Protein AF-F7V155-F1 (afdb_monomer)

pLDDT: mean 75.08, std 19.77, range [28.0, 97.12]

Mean predicted aligned error: 10.72 Å

Structure (mmCIF, N/CA/C/O backbone):
data_AF-F7V155-F1
#
_entry.id   AF-F7V155-F1
#
loop_
_atom_site.group_PDB
_atom_site.id
_atom_site.type_symbol
_atom_site.label_atom_id
_atom_site.label_alt_id
_atom_site.label_comp_id
_atom_site.label_asym_id
_atom_site.label_entity_id
_atom_site.label_seq_id
_atom_site.pdbx_PDB_ins_code
_atom_site.Cartn_x
_atom_site.Cartn_y
_atom_site.Cartn_z
_atom_site.occupancy
_atom_site.B_iso_or_equiv
_atom_site.auth_seq_id
_atom_site.auth_comp_id
_atom_site.auth_asym_id
_atom_site.auth_atom_id
_atom_site.pdbx_PDB_model_num
ATOM 1 N N . MET A 1 1 ? 9.393 -26.195 -0.630 1.00 30.00 1 MET A N 1
ATOM 2 C CA . MET A 1 1 ? 10.084 -24.892 -0.564 1.00 30.00 1 MET A CA 1
ATOM 3 C C . MET A 1 1 ? 9.182 -23.834 -1.202 1.00 30.00 1 MET A C 1
ATOM 5 O O . MET A 1 1 ? 9.439 -23.381 -2.309 1.00 30.00 1 MET A O 1
ATOM 9 N N . ALA A 1 2 ? 8.057 -23.541 -0.550 1.00 34.84 2 ALA A N 1
ATOM 10 C CA . ALA A 1 2 ? 7.132 -22.450 -0.880 1.00 34.84 2 ALA A CA 1
ATOM 11 C C . ALA A 1 2 ? 6.802 -21.717 0.434 1.00 34.84 2 ALA A C 1
ATOM 13 O O . ALA A 1 2 ? 5.645 -21.451 0.736 1.00 34.84 2 ALA A O 1
ATOM 14 N N . GLU A 1 3 ? 7.836 -21.528 1.259 1.00 38.62 3 GLU A N 1
ATOM 15 C CA . GLU A 1 3 ? 7.741 -20.947 2.604 1.00 38.62 3 GLU A CA 1
ATOM 16 C C . GLU A 1 3 ? 8.072 -19.443 2.606 1.00 38.62 3 GLU A C 1
ATOM 18 O O . GLU A 1 3 ? 7.724 -18.756 3.556 1.00 38.62 3 GLU A O 1
ATOM 23 N N . ASP A 1 4 ? 8.617 -18.901 1.509 1.00 51.00 4 ASP A N 1
ATOM 24 C CA . ASP A 1 4 ? 9.164 -17.537 1.458 1.00 51.00 4 ASP A CA 1
ATOM 25 C C . ASP A 1 4 ? 8.343 -16.599 0.558 1.00 51.00 4 ASP A C 1
ATOM 27 O O . ASP A 1 4 ? 8.882 -15.918 -0.314 1.00 51.00 4 ASP A O 1
ATOM 31 N N . ALA A 1 5 ? 7.020 -16.566 0.721 1.00 61.50 5 ALA A N 1
ATOM 32 C CA . ALA A 1 5 ? 6.196 -15.519 0.114 1.00 61.50 5 ALA A CA 1
ATOM 33 C C . ALA A 1 5 ? 5.842 -14.486 1.185 1.00 61.50 5 ALA A C 1
ATOM 35 O O . ALA A 1 5 ? 5.441 -14.869 2.280 1.00 61.50 5 ALA A O 1
ATOM 36 N N . TRP A 1 6 ? 5.999 -13.189 0.889 1.00 71.88 6 TRP A N 1
ATOM 37 C CA . TRP A 1 6 ? 5.753 -12.146 1.888 1.00 71.88 6 TRP A CA 1
ATOM 38 C C . TRP A 1 6 ? 4.321 -12.272 2.414 1.00 71.88 6 TRP A C 1
ATOM 40 O O . TRP A 1 6 ? 3.379 -12.476 1.636 1.00 71.88 6 TRP A O 1
ATOM 50 N N . THR A 1 7 ? 4.163 -12.188 3.732 1.00 77.75 7 THR A N 1
ATOM 51 C CA . THR A 1 7 ? 2.871 -12.249 4.417 1.00 77.75 7 THR A CA 1
ATOM 52 C C . THR A 1 7 ? 2.675 -10.988 5.243 1.00 77.75 7 THR A C 1
ATOM 54 O O . THR A 1 7 ? 3.622 -10.577 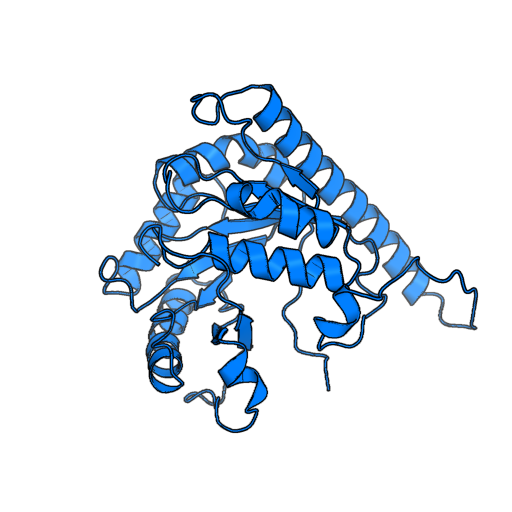5.917 1.00 77.75 7 THR A O 1
ATOM 57 N N . PRO A 1 8 ? 1.460 -10.419 5.263 1.00 82.94 8 PRO A N 1
ATOM 58 C CA . PRO A 1 8 ? 1.172 -9.276 6.112 1.00 82.94 8 PRO A CA 1
ATOM 59 C C . PRO A 1 8 ? 1.362 -9.647 7.586 1.00 82.94 8 PRO A C 1
ATOM 61 O O . PRO A 1 8 ? 0.928 -10.706 8.044 1.00 82.94 8 PRO A O 1
ATOM 64 N N . SER A 1 9 ? 1.998 -8.749 8.330 1.00 84.62 9 SER A N 1
ATOM 65 C CA . SER A 1 9 ? 2.236 -8.882 9.774 1.00 84.62 9 SER A CA 1
ATOM 66 C C . SER A 1 9 ? 1.071 -8.362 10.627 1.00 84.62 9 SER A C 1
ATOM 68 O O . SER A 1 9 ? 1.039 -8.561 11.843 1.00 84.62 9 SER A O 1
ATOM 70 N N . ALA A 1 10 ? 0.100 -7.704 9.990 1.00 90.62 10 ALA A N 1
ATOM 71 C CA . ALA A 1 10 ? -1.023 -7.036 10.625 1.00 90.62 10 ALA A CA 1
ATOM 72 C C . ALA A 1 10 ? -2.299 -7.118 9.761 1.00 90.62 10 ALA A C 1
ATOM 74 O O . ALA A 1 10 ? -2.210 -7.267 8.541 1.00 90.62 10 ALA A O 1
ATOM 75 N N . PRO A 1 11 ? -3.495 -6.958 10.361 1.00 93.94 11 PRO A N 1
ATOM 76 C CA . PRO A 1 11 ? -4.763 -7.019 9.629 1.00 93.94 11 PRO A CA 1
ATOM 77 C C . PRO A 1 11 ? -5.049 -5.797 8.762 1.00 93.94 11 PRO A C 1
ATOM 79 O O . PRO A 1 11 ? -5.931 -5.850 7.908 1.00 93.94 11 PRO A O 1
ATOM 82 N N . VAL A 1 12 ? -4.358 -4.686 9.014 1.00 96.75 12 VAL A N 1
ATOM 83 C CA . VAL A 1 12 ? -4.472 -3.450 8.240 1.00 96.75 12 VAL A CA 1
ATOM 84 C C . VAL A 1 12 ? -3.125 -3.194 7.585 1.00 96.75 12 VAL A C 1
ATOM 86 O O . VAL A 1 12 ? -2.150 -2.907 8.276 1.00 96.75 12 VAL A O 1
ATOM 89 N N . LEU A 1 13 ? -3.089 -3.298 6.262 1.00 96.44 13 LEU A N 1
ATOM 90 C CA . LEU A 1 13 ? -1.933 -3.041 5.421 1.00 96.44 13 LEU A CA 1
ATOM 91 C C . LEU A 1 13 ? -2.141 -1.737 4.659 1.00 96.44 13 LEU A C 1
ATOM 93 O O . LEU A 1 13 ? -3.120 -1.574 3.940 1.00 96.44 13 LEU A O 1
ATOM 97 N N . ILE A 1 14 ? -1.206 -0.810 4.787 1.00 95.44 14 ILE A N 1
ATOM 98 C CA . ILE A 1 14 ? -1.268 0.501 4.151 1.00 95.44 14 ILE A CA 1
ATOM 99 C C . ILE A 1 14 ? -0.135 0.583 3.141 1.00 95.44 14 ILE A C 1
ATOM 101 O O . ILE A 1 14 ? 1.023 0.367 3.493 1.00 95.44 14 ILE A O 1
ATOM 105 N N . VAL A 1 15 ? -0.458 0.919 1.896 1.00 93.56 15 VAL A N 1
ATOM 106 C CA . VAL A 1 15 ? 0.531 1.112 0.834 1.00 93.56 15 VAL A CA 1
ATOM 107 C C . VAL A 1 15 ? 0.646 2.607 0.552 1.00 93.56 15 VAL A C 1
ATOM 109 O O . VAL A 1 15 ? -0.309 3.239 0.107 1.00 93.56 15 VAL A O 1
ATOM 112 N N . VAL A 1 16 ? 1.821 3.178 0.823 1.00 91.75 16 VAL A N 1
ATOM 113 C CA . VAL A 1 16 ? 2.154 4.596 0.593 1.00 91.75 16 VAL A CA 1
ATOM 114 C C . VAL A 1 16 ? 3.474 4.729 -0.159 1.00 91.75 16 VAL A C 1
ATOM 116 O O . VAL A 1 16 ? 4.174 3.753 -0.401 1.00 91.75 16 VAL A O 1
ATOM 119 N N . GLY A 1 17 ? 3.821 5.941 -0.580 1.00 88.88 17 GLY A N 1
ATOM 120 C CA . GLY A 1 17 ? 4.988 6.195 -1.425 1.00 88.88 17 GLY A CA 1
ATOM 121 C C . GLY A 1 17 ? 4.690 7.243 -2.481 1.00 88.88 17 GLY A C 1
ATOM 122 O O . GLY A 1 17 ? 3.528 7.507 -2.787 1.00 88.88 17 GLY A O 1
ATOM 123 N N . HIS A 1 18 ? 5.724 7.834 -3.066 1.00 85.44 18 HIS A N 1
ATOM 124 C CA . HIS A 1 18 ? 5.564 8.992 -3.943 1.00 85.44 18 HIS A CA 1
ATOM 125 C C . HIS A 1 18 ? 4.753 8.711 -5.233 1.00 85.44 18 HIS A C 1
ATOM 127 O O . HIS A 1 18 ? 4.348 7.579 -5.530 1.00 85.44 18 HIS A O 1
ATOM 133 N N . TYR A 1 19 ? 4.455 9.744 -6.025 1.00 79.56 19 TYR A N 1
ATOM 134 C CA . TYR A 1 19 ? 3.615 9.607 -7.213 1.00 79.56 19 TYR A CA 1
ATOM 135 C C . TYR A 1 19 ? 4.183 8.607 -8.238 1.00 79.56 19 TYR A C 1
ATOM 137 O O . TYR A 1 19 ? 5.300 8.713 -8.748 1.00 79.56 19 TYR A O 1
ATOM 145 N N . GLY A 1 20 ? 3.344 7.614 -8.548 1.00 79.88 20 GLY A N 1
ATOM 146 C CA . GLY A 1 20 ? 3.573 6.522 -9.489 1.00 79.88 20 GLY A CA 1
ATOM 147 C C . GLY A 1 20 ? 4.823 5.662 -9.260 1.00 79.88 20 GLY A C 1
ATOM 148 O O . GLY A 1 20 ? 5.242 4.934 -10.152 1.00 79.88 20 GLY A O 1
ATOM 149 N N . VAL A 1 21 ? 5.322 5.586 -8.031 1.00 86.06 21 VAL A N 1
ATOM 150 C CA . VAL A 1 21 ? 6.225 4.493 -7.617 1.00 86.06 21 VAL A CA 1
ATOM 151 C C . VAL A 1 21 ? 5.601 3.093 -7.771 1.00 86.06 21 VAL A C 1
ATOM 153 O O . VAL A 1 21 ? 6.295 2.108 -7.579 1.00 86.06 21 VAL A O 1
ATOM 156 N N . GLY A 1 22 ? 4.315 2.987 -8.144 1.00 87.00 22 GLY A N 1
ATOM 157 C CA . GLY A 1 22 ? 3.621 1.741 -8.497 1.00 87.00 22 GLY A CA 1
ATOM 158 C C . GLY A 1 22 ? 2.720 1.161 -7.404 1.00 87.00 22 GLY A C 1
ATOM 159 O O . GLY A 1 22 ? 2.385 -0.016 -7.477 1.00 87.00 22 GLY A O 1
ATOM 160 N N . LYS A 1 23 ? 2.315 1.986 -6.428 1.00 88.44 23 LYS A N 1
ATOM 161 C CA . LYS A 1 23 ? 1.440 1.617 -5.299 1.00 88.44 23 LYS A CA 1
ATOM 162 C C . LYS A 1 23 ? 0.195 0.846 -5.719 1.00 88.44 23 LYS A C 1
ATOM 164 O O . LYS A 1 23 ? 0.077 -0.307 -5.349 1.00 88.44 23 LYS A O 1
ATOM 169 N N . THR A 1 24 ? -0.646 1.416 -6.582 1.00 87.75 24 THR A N 1
ATOM 170 C CA . THR A 1 24 ? -1.892 0.773 -7.023 1.00 87.75 24 THR A CA 1
ATOM 171 C C . THR A 1 24 ? -1.655 -0.603 -7.632 1.00 87.75 24 THR A C 1
ATOM 173 O O . THR A 1 24 ? -2.327 -1.559 -7.267 1.00 87.75 24 THR A O 1
ATOM 176 N N . ASN A 1 25 ? -0.645 -0.758 -8.497 1.00 89.88 25 ASN A N 1
ATOM 177 C CA . ASN A 1 25 ? -0.326 -2.072 -9.055 1.00 89.88 25 ASN A CA 1
ATOM 178 C C . ASN A 1 25 ? 0.119 -3.062 -7.969 1.00 89.88 25 ASN A C 1
ATOM 180 O O . ASN A 1 25 ? -0.274 -4.225 -8.006 1.00 89.88 25 ASN A O 1
ATOM 184 N N . LEU A 1 26 ? 0.921 -2.612 -7.002 1.00 90.69 26 LEU A N 1
ATOM 185 C CA . LEU A 1 26 ? 1.322 -3.437 -5.866 1.00 90.69 26 LEU A CA 1
ATOM 186 C C . LEU A 1 26 ? 0.110 -3.822 -4.999 1.00 90.69 26 LEU A C 1
ATOM 188 O O . LEU A 1 26 ? -0.055 -5.001 -4.705 1.00 90.69 26 LEU A O 1
ATOM 192 N N . SER A 1 27 ? -0.771 -2.875 -4.673 1.00 92.81 27 SER A N 1
ATOM 193 C CA . SER A 1 27 ? -2.008 -3.096 -3.912 1.00 92.81 27 SER A CA 1
ATOM 194 C C . SER A 1 27 ? -2.919 -4.134 -4.579 1.00 92.81 27 SER A C 1
ATOM 196 O O . SER A 1 27 ? -3.444 -5.009 -3.894 1.00 92.81 27 SER A O 1
ATOM 198 N N . LEU A 1 28 ? -3.045 -4.106 -5.914 1.00 91.12 28 LEU A N 1
ATOM 199 C CA . LEU A 1 28 ? -3.784 -5.122 -6.677 1.00 91.12 28 LEU A CA 1
ATOM 200 C C . LEU A 1 28 ? -3.150 -6.515 -6.553 1.00 91.12 28 LEU A C 1
ATOM 202 O O . LEU A 1 28 ? -3.862 -7.484 -6.302 1.00 91.12 28 LEU A O 1
ATOM 206 N N . ASN A 1 29 ? -1.823 -6.626 -6.695 1.00 92.44 29 ASN A N 1
ATOM 207 C CA . ASN A 1 29 ? -1.129 -7.913 -6.556 1.00 92.44 29 ASN A CA 1
ATOM 208 C C . ASN A 1 29 ? -1.285 -8.481 -5.139 1.00 92.44 29 ASN A C 1
ATOM 210 O O . ASN A 1 29 ? -1.659 -9.640 -4.990 1.00 92.44 29 ASN A O 1
ATOM 214 N N . LEU A 1 30 ? -1.089 -7.649 -4.113 1.00 92.75 30 LEU A N 1
ATOM 215 C CA . LEU A 1 30 ? -1.251 -8.042 -2.712 1.00 92.75 30 LEU A CA 1
ATOM 216 C C . LEU A 1 30 ? -2.681 -8.512 -2.412 1.00 92.75 30 LEU A C 1
ATOM 218 O O . LEU A 1 30 ? -2.869 -9.501 -1.702 1.00 92.75 30 LEU A O 1
ATOM 222 N N . ALA A 1 31 ? -3.690 -7.833 -2.968 1.00 92.75 31 ALA A N 1
ATOM 223 C CA . ALA A 1 31 ? -5.089 -8.196 -2.776 1.00 92.75 31 ALA A CA 1
ATOM 224 C C . ALA A 1 31 ? -5.433 -9.545 -3.426 1.00 92.75 31 ALA A C 1
ATOM 226 O O . ALA A 1 31 ? -6.035 -10.406 -2.781 1.00 92.75 31 ALA A O 1
ATOM 227 N N . LEU A 1 32 ? -5.020 -9.739 -4.682 1.00 90.56 32 LEU A N 1
ATOM 228 C CA . LEU A 1 32 ? -5.254 -10.974 -5.431 1.00 90.56 32 LEU A CA 1
ATOM 229 C C . LEU A 1 32 ? -4.523 -12.163 -4.798 1.00 90.56 32 LEU A C 1
ATOM 231 O O . LEU A 1 32 ? -5.118 -13.227 -4.622 1.00 90.56 32 LEU A O 1
ATOM 235 N N . ASP A 1 33 ? -3.268 -11.973 -4.386 1.00 89.31 33 ASP A N 1
ATOM 236 C CA . ASP A 1 33 ? -2.497 -13.013 -3.706 1.00 89.31 33 ASP A CA 1
ATOM 237 C C . ASP A 1 33 ? -3.103 -13.370 -2.345 1.00 89.31 33 ASP A C 1
ATOM 239 O O . ASP A 1 33 ? -3.211 -14.549 -2.006 1.00 89.31 33 ASP A O 1
ATOM 243 N N . GLY A 1 34 ? -3.544 -12.375 -1.568 1.00 89.62 34 GLY A N 1
ATOM 244 C CA . GLY A 1 34 ? -4.241 -12.602 -0.302 1.00 89.62 34 GLY A CA 1
ATOM 245 C C . GLY A 1 34 ? -5.530 -13.409 -0.486 1.00 89.62 34 GLY A C 1
ATOM 246 O O . GLY A 1 34 ? -5.754 -14.393 0.224 1.00 89.62 34 GLY A O 1
ATOM 247 N N . ALA A 1 35 ? -6.350 -13.052 -1.477 1.00 90.19 35 ALA A N 1
ATOM 248 C CA . ALA A 1 35 ? -7.605 -13.745 -1.759 1.00 90.19 35 ALA A CA 1
ATOM 249 C C . ALA A 1 35 ? -7.365 -15.188 -2.220 1.00 90.19 35 ALA A C 1
ATOM 251 O O . ALA A 1 35 ? -7.998 -16.122 -1.726 1.00 90.19 35 ALA A O 1
ATOM 252 N N . ALA A 1 36 ? -6.382 -15.406 -3.092 1.00 86.00 36 ALA A N 1
ATOM 253 C CA . ALA A 1 36 ? -6.005 -16.744 -3.523 1.00 86.00 36 ALA A CA 1
ATOM 254 C C . ALA A 1 36 ? -5.411 -17.592 -2.371 1.00 86.00 36 ALA A C 1
ATOM 256 O O . ALA A 1 36 ? -5.461 -18.822 -2.425 1.00 86.00 36 ALA A O 1
ATOM 257 N N . ARG A 1 37 ? -4.855 -16.969 -1.316 1.00 84.50 37 ARG A N 1
ATOM 258 C CA . ARG A 1 37 ? -4.440 -17.644 -0.063 1.00 84.50 37 ARG A CA 1
ATOM 259 C C . ARG A 1 37 ? -5.621 -17.972 0.857 1.00 84.50 37 ARG A C 1
ATOM 261 O O . ARG A 1 37 ? -5.416 -18.582 1.902 1.00 84.50 37 ARG A O 1
ATOM 268 N N . GLY A 1 38 ? -6.840 -17.592 0.481 1.00 87.06 38 GLY A N 1
ATOM 269 C CA . GLY A 1 38 ? -8.053 -17.803 1.265 1.00 87.06 38 GLY A CA 1
ATOM 270 C C . GLY A 1 38 ? -8.276 -16.761 2.363 1.00 87.06 38 GLY A C 1
ATOM 271 O O . GLY A 1 38 ? -9.112 -16.994 3.238 1.00 87.06 38 GLY A O 1
ATOM 272 N N . MET A 1 39 ? -7.548 -15.638 2.353 1.00 90.06 39 MET A N 1
ATOM 273 C CA . MET A 1 39 ? -7.794 -14.523 3.273 1.00 90.06 39 MET A CA 1
ATOM 274 C C . MET A 1 39 ? -9.106 -13.810 2.911 1.00 90.06 39 MET A C 1
ATOM 276 O O . MET A 1 39 ? -9.513 -13.772 1.751 1.00 90.06 39 MET A O 1
ATOM 280 N N . ASP A 1 40 ? -9.764 -13.205 3.898 1.00 93.31 40 ASP A N 1
ATOM 281 C CA . ASP A 1 40 ? -10.903 -12.309 3.670 1.00 93.31 40 ASP A CA 1
ATOM 282 C C . ASP A 1 40 ? -10.372 -10.902 3.391 1.00 93.31 40 ASP A C 1
ATOM 284 O O . ASP A 1 40 ? -10.126 -10.114 4.312 1.00 93.31 40 ASP A O 1
ATOM 288 N N . VAL A 1 41 ? -10.126 -10.632 2.109 1.00 95.44 41 VAL A N 1
ATOM 289 C CA . VAL A 1 41 ? -9.477 -9.404 1.654 1.00 95.44 41 VAL A CA 1
ATOM 290 C C . VAL A 1 41 ? -10.504 -8.316 1.367 1.00 95.44 41 VAL A C 1
ATOM 292 O O . VAL A 1 41 ? -11.490 -8.518 0.658 1.00 95.44 41 VAL A O 1
ATOM 295 N N . THR A 1 42 ? -10.237 -7.124 1.889 1.00 96.06 42 THR A N 1
ATOM 296 C CA . THR A 1 42 ? -10.899 -5.879 1.498 1.00 96.06 42 THR A CA 1
ATOM 297 C C . THR A 1 42 ? -9.845 -4.897 1.000 1.00 96.06 42 THR A C 1
ATOM 299 O O . THR A 1 42 ? -8.862 -4.668 1.698 1.00 96.06 42 THR A O 1
ATOM 302 N N . LEU A 1 43 ? -10.037 -4.303 -0.177 1.00 94.12 43 LEU A N 1
ATOM 303 C CA . LEU A 1 43 ? -9.189 -3.235 -0.704 1.00 94.12 43 LEU A CA 1
ATOM 304 C C . LEU A 1 43 ? -9.956 -1.907 -0.669 1.00 94.12 43 LEU A C 1
ATOM 306 O O . LEU A 1 43 ? -11.046 -1.786 -1.230 1.00 94.12 43 LEU A O 1
ATOM 310 N N . ALA A 1 44 ? -9.384 -0.919 0.014 1.00 91.75 44 ALA A N 1
ATOM 311 C CA . ALA A 1 44 ? -9.898 0.437 0.105 1.00 91.75 44 ALA A CA 1
ATOM 312 C C . ALA A 1 44 ? -9.069 1.382 -0.772 1.00 91.75 44 ALA A C 1
ATOM 314 O O . ALA A 1 44 ? -7.871 1.557 -0.541 1.00 91.75 44 ALA A O 1
ATOM 315 N N . ASP A 1 45 ? -9.726 2.010 -1.746 1.00 86.12 45 ASP A N 1
ATOM 316 C CA . ASP A 1 45 ? -9.128 3.022 -2.615 1.00 86.12 45 ASP A CA 1
ATOM 317 C C . ASP A 1 45 ? -9.306 4.413 -1.999 1.00 86.12 45 ASP A C 1
ATOM 319 O O . ASP A 1 45 ? -10.425 4.936 -1.927 1.00 86.12 45 ASP A O 1
ATOM 323 N N . LEU A 1 46 ? -8.206 5.007 -1.531 1.00 78.56 46 LEU A N 1
ATOM 324 C CA . LEU A 1 46 ? -8.185 6.379 -1.026 1.00 78.56 46 LEU A CA 1
ATOM 325 C C . LEU A 1 46 ? -7.478 7.345 -1.990 1.00 78.56 46 LEU A C 1
ATOM 327 O O . LEU A 1 46 ? -7.300 8.512 -1.633 1.00 78.56 46 LEU A O 1
ATOM 331 N N . ASP A 1 47 ? -7.061 6.921 -3.188 1.00 68.12 47 ASP A N 1
ATOM 332 C CA . ASP A 1 47 ? -6.390 7.820 -4.130 1.00 68.12 47 ASP A CA 1
ATOM 333 C C . ASP A 1 47 ? -7.415 8.664 -4.903 1.00 68.12 47 ASP A C 1
ATOM 335 O O . ASP A 1 47 ? -8.062 8.244 -5.864 1.00 68.12 47 ASP A O 1
ATOM 339 N N . VAL A 1 48 ? -7.583 9.908 -4.457 1.00 55.44 48 VAL A N 1
ATOM 340 C CA . VAL A 1 48 ? -8.517 10.863 -5.065 1.00 55.44 48 VAL A CA 1
ATOM 341 C C . VAL A 1 48 ? -7.850 11.825 -6.037 1.00 55.44 48 VAL A C 1
ATOM 343 O O . VAL A 1 48 ? -8.558 12.476 -6.810 1.00 55.44 48 VAL A O 1
ATOM 346 N N . VAL A 1 49 ? -6.516 11.873 -6.086 1.00 52.19 49 VAL A N 1
ATOM 347 C CA . VAL A 1 49 ? -5.805 12.849 -6.922 1.00 52.19 49 VAL A CA 1
ATOM 348 C C . VAL A 1 49 ? -5.553 12.333 -8.331 1.00 52.19 49 VAL A C 1
ATOM 350 O O . VAL A 1 49 ? -5.614 13.122 -9.272 1.00 52.19 49 VAL A O 1
ATOM 353 N N . ASN A 1 50 ? -5.336 11.031 -8.530 1.00 50.66 50 ASN A N 1
ATOM 354 C CA . ASN A 1 50 ? -5.036 10.511 -9.862 1.00 50.66 50 ASN A CA 1
ATOM 355 C C . ASN A 1 50 ? -6.302 10.034 -10.601 1.00 50.66 50 ASN A C 1
ATOM 357 O O . ASN A 1 50 ? -6.891 9.033 -10.196 1.00 50.66 50 ASN A O 1
ATOM 361 N N . PRO A 1 51 ? -6.763 10.699 -11.677 1.00 48.47 51 PRO A N 1
ATOM 362 C CA . PRO A 1 51 ? -7.925 10.244 -12.443 1.00 48.47 51 PRO A CA 1
ATOM 363 C C . PRO A 1 51 ? -7.606 9.095 -13.414 1.00 48.47 51 PRO A C 1
ATOM 365 O O . PRO A 1 51 ? -8.527 8.580 -14.034 1.00 48.47 51 PRO A O 1
ATOM 368 N N . TYR A 1 52 ? -6.331 8.720 -13.586 1.00 48.31 52 TYR A N 1
ATOM 369 C CA . TYR A 1 52 ? -5.904 7.796 -14.646 1.00 48.31 52 TYR A CA 1
ATOM 370 C C . TYR A 1 52 ? -5.567 6.379 -14.174 1.00 48.31 52 TYR A C 1
ATOM 372 O O . TYR A 1 52 ? -5.473 5.481 -15.003 1.00 48.31 52 TYR A O 1
ATOM 380 N N . PHE A 1 53 ? -5.322 6.182 -12.877 1.00 57.56 53 PHE A N 1
ATOM 381 C CA . PHE A 1 53 ? -4.859 4.904 -12.337 1.00 57.56 53 PHE A CA 1
ATOM 382 C C . PHE A 1 53 ? -5.484 4.672 -10.965 1.00 57.56 53 PHE A C 1
ATOM 384 O O . PHE A 1 53 ? -4.880 5.029 -9.955 1.00 57.56 53 PHE A O 1
ATOM 391 N N . ARG A 1 54 ? -6.697 4.115 -10.929 1.00 62.38 54 ARG A N 1
ATOM 392 C CA . ARG A 1 54 ? -7.397 3.822 -9.674 1.00 62.38 54 ARG A CA 1
ATOM 393 C C . ARG A 1 54 ? -7.620 2.333 -9.528 1.00 62.38 54 ARG A C 1
ATOM 395 O O . ARG A 1 54 ? -7.947 1.649 -10.495 1.00 62.38 54 ARG A O 1
ATOM 402 N N . SER A 1 55 ? -7.483 1.822 -8.310 1.00 64.56 55 SER A N 1
ATOM 403 C CA . SER A 1 55 ? -7.843 0.428 -8.036 1.00 64.56 55 SER A CA 1
ATOM 404 C C . SER A 1 55 ? -9.338 0.182 -8.286 1.00 64.56 55 SER A C 1
ATOM 406 O O . SER A 1 55 ? -9.718 -0.919 -8.681 1.00 64.56 55 SER A O 1
ATOM 408 N N . SER A 1 56 ? -10.169 1.230 -8.180 1.00 68.31 56 SER A N 1
ATOM 409 C CA . SER A 1 56 ? -11.589 1.204 -8.554 1.00 68.31 56 SER A CA 1
ATOM 410 C C . SER A 1 56 ? -11.861 0.837 -10.017 1.00 68.31 56 SER A C 1
ATOM 412 O O . SER A 1 56 ? -12.935 0.327 -10.322 1.00 68.31 56 SER A O 1
ATOM 414 N N . ASP A 1 57 ? -10.911 1.053 -10.932 1.00 72.88 57 ASP A N 1
ATOM 415 C CA . ASP A 1 57 ? -11.076 0.659 -12.340 1.00 72.88 57 ASP A CA 1
ATOM 416 C C . ASP A 1 57 ? -11.019 -0.872 -12.518 1.00 72.88 57 ASP A C 1
ATOM 418 O O . ASP A 1 57 ? -11.409 -1.406 -13.555 1.00 72.88 57 ASP A O 1
ATOM 422 N N . TYR A 1 58 ? -10.566 -1.589 -11.483 1.00 80.38 58 TYR A N 1
ATOM 423 C CA . TYR A 1 58 ? -10.378 -3.039 -11.465 1.00 80.38 58 TYR A CA 1
ATOM 424 C C . TYR A 1 58 ? -11.378 -3.751 -10.542 1.00 80.38 58 TYR A C 1
ATOM 426 O O . TYR A 1 58 ? -11.192 -4.930 -10.244 1.00 80.38 58 TYR A O 1
ATOM 434 N N . THR A 1 59 ? -12.455 -3.080 -10.109 1.00 82.44 59 THR A N 1
ATOM 435 C CA . THR A 1 59 ? -13.445 -3.647 -9.176 1.00 82.44 59 THR A CA 1
ATOM 436 C C . THR A 1 59 ? -14.000 -4.991 -9.642 1.00 82.44 59 THR A C 1
ATOM 438 O O . THR A 1 59 ? -14.008 -5.924 -8.852 1.00 82.44 59 THR A O 1
ATOM 441 N N . THR A 1 60 ? -14.388 -5.142 -10.914 1.00 83.00 60 THR A N 1
ATOM 442 C CA . THR A 1 60 ? -14.922 -6.421 -11.421 1.00 83.00 60 THR A CA 1
ATOM 443 C C . THR A 1 60 ? -13.908 -7.559 -11.300 1.00 83.00 60 THR A C 1
ATOM 445 O O . THR A 1 60 ? -14.244 -8.612 -10.775 1.00 83.00 60 THR A O 1
ATOM 448 N N . MET A 1 61 ? -12.654 -7.331 -11.712 1.00 87.12 61 MET A N 1
ATOM 449 C CA . MET A 1 61 ? -11.575 -8.322 -11.589 1.00 87.12 61 MET A CA 1
ATOM 450 C C . MET A 1 61 ? -11.349 -8.723 -10.125 1.00 87.12 61 MET A C 1
ATOM 452 O O . MET A 1 61 ? -11.165 -9.898 -9.816 1.00 87.12 61 MET A O 1
ATOM 456 N N . LEU A 1 62 ? -11.347 -7.741 -9.224 1.00 88.19 62 LEU A N 1
ATOM 457 C CA . LEU A 1 62 ? -11.113 -7.950 -7.798 1.00 88.19 62 LEU A CA 1
ATOM 458 C C . LEU A 1 62 ? -12.269 -8.718 -7.148 1.00 88.19 62 LEU A C 1
ATOM 460 O O . LEU A 1 62 ? -12.030 -9.692 -6.437 1.00 88.19 62 LEU A O 1
ATOM 464 N N . GLU A 1 63 ? -13.513 -8.341 -7.437 1.00 89.12 63 GLU A N 1
ATOM 465 C CA . GLU A 1 63 ? -14.706 -9.008 -6.911 1.00 89.12 63 GLU A CA 1
ATOM 466 C C . GLU A 1 63 ? -14.841 -10.446 -7.430 1.00 89.12 63 GLU A C 1
ATOM 468 O O . GLU A 1 63 ? -15.158 -11.345 -6.650 1.00 89.12 63 GLU A O 1
ATOM 473 N N . GLU A 1 64 ? -14.531 -10.696 -8.709 1.00 89.50 64 GLU A N 1
ATOM 474 C CA . GLU A 1 64 ? -14.481 -12.049 -9.285 1.00 89.50 64 GLU A CA 1
ATOM 475 C C . GLU A 1 64 ? -13.422 -12.932 -8.607 1.00 89.50 64 GLU A C 1
ATOM 477 O O . GLU A 1 64 ? -13.629 -14.136 -8.448 1.00 89.50 64 GLU A O 1
ATOM 482 N N . ALA A 1 65 ? -12.317 -12.336 -8.149 1.00 87.81 65 ALA A N 1
ATOM 483 C CA . ALA A 1 65 ? -11.285 -13.011 -7.364 1.00 87.81 65 ALA A CA 1
ATOM 484 C C . ALA A 1 65 ? -11.629 -13.141 -5.864 1.00 87.81 65 ALA A C 1
ATOM 486 O O . ALA A 1 65 ? -10.857 -13.734 -5.110 1.00 87.81 65 ALA A O 1
ATOM 487 N N . GLY A 1 66 ? -12.774 -12.612 -5.414 1.00 91.06 66 GLY A N 1
ATOM 488 C CA . GLY A 1 66 ? -13.224 -12.665 -4.020 1.00 91.06 66 GLY A CA 1
ATOM 489 C C . GLY A 1 66 ? -12.722 -11.525 -3.126 1.00 91.06 66 GLY A C 1
ATOM 490 O O . GLY A 1 66 ? -12.872 -11.604 -1.906 1.00 91.06 66 GLY A O 1
ATOM 491 N N . VAL A 1 67 ? -12.148 -10.464 -3.698 1.00 93.06 67 VAL A N 1
ATOM 492 C CA . VAL A 1 67 ? -11.732 -9.253 -2.973 1.00 93.06 67 VAL A CA 1
ATOM 493 C C . VAL A 1 67 ? -12.915 -8.293 -2.853 1.00 93.06 67 VAL A C 1
ATOM 495 O O . VAL A 1 67 ? -13.539 -7.924 -3.846 1.00 93.06 67 VAL A O 1
ATOM 498 N N . ARG A 1 68 ? -13.211 -7.832 -1.634 1.00 94.00 68 ARG A N 1
ATOM 499 C CA . ARG A 1 68 ? -14.222 -6.785 -1.410 1.00 94.00 68 ARG A CA 1
ATOM 500 C C . ARG A 1 68 ? -13.635 -5.401 -1.669 1.00 94.00 68 ARG A C 1
ATOM 502 O O . ARG A 1 68 ? -12.550 -5.098 -1.182 1.00 94.00 68 ARG A O 1
ATOM 509 N N . MET A 1 69 ? -14.374 -4.539 -2.362 1.00 90.06 69 MET A N 1
ATOM 510 C CA . MET A 1 69 ? -13.933 -3.177 -2.673 1.00 90.06 69 MET A CA 1
ATOM 511 C C . MET A 1 69 ? -14.630 -2.124 -1.813 1.00 90.06 69 MET A C 1
ATOM 513 O O . MET A 1 69 ? -15.845 -2.158 -1.628 1.00 90.06 69 MET A O 1
ATOM 517 N N . ILE A 1 70 ? -13.858 -1.146 -1.338 1.00 89.00 70 ILE A N 1
ATOM 518 C CA . ILE A 1 70 ? -14.353 0.117 -0.783 1.00 89.00 70 ILE A CA 1
ATOM 519 C C . ILE A 1 70 ? -13.765 1.238 -1.638 1.00 89.00 70 ILE A C 1
ATOM 521 O O . ILE A 1 70 ? -12.591 1.571 -1.515 1.00 89.00 70 ILE A O 1
ATOM 525 N N . ALA A 1 71 ? -14.575 1.813 -2.522 1.00 81.44 71 ALA A N 1
ATOM 526 C CA . ALA A 1 71 ? -14.141 2.855 -3.449 1.00 81.44 71 ALA A CA 1
ATOM 527 C C . ALA A 1 71 ? -15.174 3.995 -3.527 1.00 81.44 71 ALA A C 1
ATOM 529 O O . ALA A 1 71 ? -16.359 3.778 -3.249 1.00 81.44 71 ALA A O 1
ATOM 530 N N . PRO A 1 72 ? -14.765 5.221 -3.905 1.00 70.31 72 PRO A N 1
ATOM 531 C CA . PRO A 1 72 ? -15.702 6.312 -4.151 1.00 70.31 72 PRO A CA 1
ATOM 532 C C . PRO A 1 72 ? -16.692 5.949 -5.269 1.00 70.31 72 PRO A C 1
ATOM 534 O O . PRO A 1 72 ? -16.290 5.530 -6.352 1.00 70.31 72 PRO A O 1
ATOM 537 N N . VAL A 1 73 ? -17.992 6.161 -5.048 1.00 61.69 73 VAL A N 1
ATOM 538 C CA . VAL A 1 73 ? -19.004 6.006 -6.107 1.00 61.69 73 VAL A CA 1
ATOM 539 C C . VAL A 1 73 ? -18.813 7.139 -7.121 1.00 61.69 73 VAL A C 1
ATOM 541 O O . VAL A 1 73 ? -18.836 8.311 -6.741 1.00 61.69 73 VAL A O 1
ATOM 544 N N . MET A 1 74 ? -18.600 6.810 -8.401 1.00 49.12 74 MET A N 1
ATOM 545 C CA . MET A 1 74 ? -18.391 7.789 -9.477 1.00 49.12 74 MET A CA 1
ATOM 546 C C . MET A 1 74 ? -19.551 8.800 -9.565 1.00 49.12 74 MET A C 1
ATOM 548 O O . MET A 1 74 ? -20.593 8.521 -10.150 1.00 49.12 74 MET A O 1
ATOM 552 N N . ALA A 1 75 ? -19.344 9.992 -8.997 1.00 39.62 75 ALA A N 1
ATOM 553 C CA . ALA A 1 75 ? -20.149 11.200 -9.210 1.00 39.62 75 ALA A CA 1
ATOM 554 C C . ALA A 1 75 ? -19.380 12.481 -8.810 1.00 39.62 75 ALA A C 1
ATOM 556 O O . ALA A 1 75 ? -19.931 13.378 -8.178 1.00 39.62 75 ALA A O 1
ATOM 557 N N . GLY A 1 76 ? -18.086 12.569 -9.146 1.00 46.94 76 GLY A N 1
ATOM 558 C CA . GLY A 1 76 ? -17.334 13.832 -9.080 1.00 46.94 76 GLY A CA 1
ATOM 559 C C . GLY A 1 76 ? -17.092 14.426 -7.685 1.00 46.94 76 GLY A C 1
ATOM 560 O O . GLY A 1 76 ? -16.773 15.608 -7.598 1.00 46.94 76 GLY A O 1
ATOM 561 N N . THR A 1 77 ? -17.222 13.652 -6.601 1.00 41.81 77 THR A N 1
ATOM 562 C CA . THR A 1 77 ? -16.936 14.130 -5.240 1.00 41.81 77 THR A CA 1
ATOM 563 C C . THR A 1 77 ? -15.637 13.531 -4.694 1.00 41.81 77 THR A C 1
ATOM 565 O O . THR A 1 77 ? -15.491 12.328 -4.487 1.00 41.81 77 THR A O 1
ATOM 568 N N . THR A 1 78 ? -14.663 14.415 -4.497 1.00 46.69 78 THR A N 1
ATOM 569 C CA . THR A 1 78 ? -13.372 14.237 -3.819 1.00 46.69 78 THR A CA 1
ATOM 570 C C . THR A 1 78 ? -13.603 13.631 -2.431 1.00 46.69 78 THR A C 1
ATOM 572 O O . THR A 1 78 ? -14.247 14.321 -1.662 1.00 46.69 78 THR A O 1
ATOM 575 N N . LEU A 1 79 ? -13.157 12.391 -2.141 1.00 50.69 79 LEU A N 1
ATOM 576 C CA . LEU A 1 79 ? -12.941 11.672 -0.840 1.00 50.69 79 LEU A CA 1
ATOM 577 C C . LEU A 1 79 ? -13.889 11.902 0.375 1.00 50.69 79 LEU A C 1
ATOM 579 O O . LEU A 1 79 ? -13.733 11.274 1.418 1.00 50.69 79 LEU A O 1
ATOM 583 N N . ASP A 1 80 ? -14.899 12.750 0.279 1.00 52.88 80 ASP A N 1
ATOM 584 C CA . ASP A 1 80 ? -15.551 13.417 1.407 1.00 52.88 80 ASP A CA 1
ATOM 585 C C . ASP A 1 80 ? -17.023 13.035 1.514 1.00 52.88 80 ASP A C 1
ATOM 587 O O . ASP A 1 80 ? -17.781 13.651 2.260 1.00 52.88 80 ASP A O 1
ATOM 591 N N . SER A 1 81 ? -17.447 11.973 0.823 1.00 61.31 81 SER A N 1
ATOM 592 C CA . SER A 1 81 ? -18.718 11.350 1.170 1.00 61.31 81 SER A CA 1
ATOM 593 C C . SER A 1 81 ? -18.585 10.726 2.566 1.00 61.31 81 SER A C 1
ATOM 595 O O . SER A 1 81 ? -17.753 9.826 2.748 1.00 61.31 81 SER A O 1
ATOM 597 N N . PRO A 1 82 ? -19.411 11.130 3.554 1.00 65.50 82 PRO A N 1
ATOM 598 C CA . PRO A 1 82 ? -19.413 10.519 4.884 1.00 65.50 82 PRO A CA 1
ATOM 599 C C . PRO A 1 82 ? -19.601 8.997 4.834 1.00 65.50 82 PRO A C 1
ATOM 601 O O . PRO A 1 82 ? -19.127 8.284 5.712 1.00 65.50 82 PRO A O 1
ATOM 604 N N . SER A 1 83 ? -20.242 8.493 3.772 1.00 73.00 83 SER A N 1
ATOM 605 C CA . SER A 1 83 ? -20.421 7.062 3.532 1.00 73.00 83 SER A CA 1
ATOM 606 C C . SER A 1 83 ? -19.099 6.327 3.295 1.00 73.00 83 SER A C 1
ATOM 608 O O . SER A 1 83 ? -18.890 5.280 3.899 1.00 73.00 83 SER A O 1
ATOM 610 N N . LEU A 1 84 ? -18.191 6.871 2.475 1.00 78.31 84 LEU A N 1
ATOM 611 C CA . LEU A 1 84 ? -16.897 6.234 2.202 1.00 78.31 84 LEU A CA 1
ATOM 612 C C . LEU A 1 84 ? -16.041 6.203 3.469 1.00 78.31 84 LEU A C 1
ATOM 614 O O . LEU A 1 84 ? -15.509 5.161 3.838 1.00 78.31 84 LEU A O 1
ATOM 618 N N . SER A 1 85 ? -15.976 7.335 4.175 1.00 81.56 85 SER A N 1
ATOM 619 C CA . SER A 1 85 ? -15.228 7.416 5.433 1.00 81.56 85 SER A CA 1
ATOM 620 C C . SER A 1 85 ? -15.789 6.444 6.479 1.00 81.56 85 SER A C 1
ATOM 622 O O . SER A 1 85 ? -15.020 5.741 7.126 1.00 81.56 85 SER A O 1
ATOM 624 N N . GLY A 1 86 ? -17.118 6.326 6.588 1.00 85.44 86 GLY A N 1
ATOM 625 C CA . GLY A 1 86 ? -17.759 5.339 7.460 1.00 85.44 86 GLY A CA 1
ATOM 626 C C . GLY A 1 86 ? -17.406 3.894 7.095 1.00 85.44 86 GLY A C 1
ATOM 627 O O . GLY A 1 86 ? -17.040 3.121 7.976 1.00 85.44 86 GLY A O 1
ATOM 628 N N . GLN A 1 87 ? -17.446 3.541 5.805 1.00 90.25 87 GLN A N 1
ATOM 629 C CA . GLN A 1 87 ? -17.096 2.196 5.331 1.00 90.25 87 GLN A CA 1
ATOM 630 C C . GLN A 1 87 ? -15.645 1.824 5.655 1.00 90.25 87 GLN A C 1
ATOM 632 O O . GLN A 1 87 ? -15.397 0.729 6.157 1.00 90.25 87 GLN A O 1
ATOM 637 N N . VAL A 1 88 ? -14.698 2.738 5.424 1.00 91.56 88 VAL A N 1
ATOM 638 C CA . VAL A 1 88 ? -13.274 2.508 5.718 1.00 91.56 88 VAL A CA 1
ATOM 639 C C . VAL A 1 88 ? -13.048 2.345 7.221 1.00 91.56 88 VAL A C 1
ATOM 641 O O . VAL A 1 88 ? -12.400 1.387 7.636 1.00 91.56 88 VAL A O 1
ATOM 644 N N . THR A 1 89 ? -13.626 3.216 8.057 1.00 93.06 89 THR A N 1
ATOM 645 C CA . THR A 1 89 ? -13.531 3.088 9.522 1.00 93.06 89 THR A CA 1
ATOM 646 C C . THR A 1 89 ? -14.092 1.753 10.010 1.00 93.06 89 THR A C 1
ATOM 648 O O . THR A 1 89 ? -13.426 1.057 10.774 1.00 93.06 89 THR A O 1
ATOM 651 N N . THR A 1 90 ? -15.268 1.346 9.524 1.00 94.62 90 THR A N 1
ATOM 652 C CA . THR A 1 90 ? -15.852 0.043 9.867 1.00 94.62 90 THR A CA 1
ATOM 653 C C . THR A 1 90 ? -14.964 -1.119 9.418 1.00 94.62 90 THR A C 1
ATOM 655 O O . THR A 1 90 ? -14.796 -2.079 10.167 1.00 94.62 90 THR A O 1
ATOM 658 N N . ALA A 1 91 ? -14.364 -1.046 8.227 1.00 95.31 91 ALA A N 1
ATOM 659 C CA . ALA A 1 91 ? -13.462 -2.085 7.743 1.00 95.31 91 ALA A CA 1
ATOM 660 C C . ALA A 1 91 ? -12.202 -2.215 8.615 1.00 95.31 91 ALA A C 1
ATOM 662 O O . ALA A 1 91 ? -11.790 -3.336 8.912 1.00 95.31 91 ALA A O 1
ATOM 663 N N . ILE A 1 92 ? -11.631 -1.093 9.076 1.00 95.88 92 ILE A N 1
ATOM 664 C CA . ILE A 1 92 ? -10.482 -1.078 9.999 1.00 95.88 92 ILE A CA 1
ATOM 665 C C . ILE A 1 92 ? -10.838 -1.804 11.301 1.00 95.88 92 ILE A C 1
ATOM 667 O O . ILE A 1 92 ? -10.142 -2.740 11.698 1.00 95.88 92 ILE A O 1
ATOM 671 N N . GLU A 1 93 ? -11.944 -1.414 11.938 1.00 94.75 93 GLU A N 1
ATOM 672 C CA . GLU A 1 93 ? -12.392 -1.992 13.211 1.00 94.75 93 GLU A CA 1
ATOM 673 C C . GLU A 1 93 ? -12.686 -3.495 13.083 1.00 94.75 93 GLU A C 1
ATOM 675 O O . GLU A 1 93 ? -12.295 -4.294 13.942 1.00 94.75 93 GLU A O 1
ATOM 680 N N . GLN A 1 94 ? -13.334 -3.903 11.987 1.00 94.00 94 GLN A N 1
ATOM 681 C CA . GLN A 1 94 ? -13.627 -5.309 11.705 1.00 94.00 94 GLN A CA 1
ATOM 682 C C . GLN A 1 94 ? -12.356 -6.133 11.505 1.00 94.00 94 GLN A C 1
ATOM 684 O O . GLN A 1 94 ? -12.259 -7.235 12.053 1.00 94.00 94 GLN A O 1
ATOM 689 N N . ALA A 1 95 ? -11.394 -5.617 10.734 1.00 93.81 95 ALA A N 1
ATOM 690 C CA . ALA A 1 95 ? -10.144 -6.310 10.461 1.00 93.81 95 ALA A CA 1
ATOM 691 C C . ALA A 1 95 ? -9.341 -6.519 11.752 1.00 93.81 95 ALA A C 1
ATOM 693 O O . ALA A 1 95 ? -8.947 -7.644 12.058 1.00 93.81 95 ALA A O 1
ATOM 694 N N . GLN A 1 96 ? -9.190 -5.468 12.561 1.00 93.94 96 GLN A N 1
ATOM 695 C CA . GLN A 1 96 ? -8.486 -5.532 13.844 1.00 93.94 96 GLN A CA 1
ATOM 696 C C . GLN A 1 96 ? -9.158 -6.496 14.832 1.00 93.94 96 GLN A C 1
ATOM 698 O O . GLN A 1 96 ? -8.490 -7.361 15.398 1.00 93.94 96 GLN A O 1
ATOM 703 N N . THR A 1 97 ? -10.483 -6.411 14.990 1.00 91.88 97 THR A N 1
ATOM 704 C CA . THR A 1 97 ? -11.237 -7.268 15.923 1.00 91.88 97 THR A CA 1
ATOM 705 C C . THR A 1 97 ? -11.108 -8.745 15.558 1.00 91.88 97 THR A C 1
ATOM 707 O O . THR A 1 97 ? -10.790 -9.585 16.402 1.00 91.88 97 THR A O 1
ATOM 710 N N . ARG A 1 98 ? -11.325 -9.081 14.281 1.00 89.88 98 ARG A N 1
ATOM 711 C CA . ARG A 1 98 ? -11.261 -10.468 13.803 1.00 89.88 98 ARG A CA 1
ATOM 712 C C . ARG A 1 98 ? -9.850 -11.048 13.889 1.00 89.88 98 ARG A C 1
ATOM 714 O O . ARG A 1 98 ? -9.710 -12.226 14.199 1.00 89.88 98 ARG A O 1
A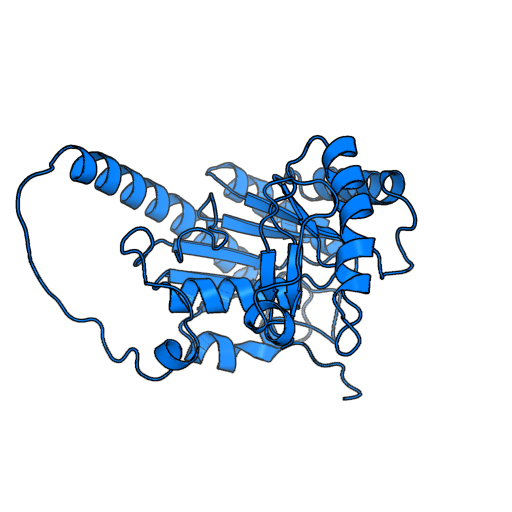TOM 721 N N . TRP A 1 99 ? -8.822 -10.230 13.678 1.00 85.69 99 TRP A N 1
ATOM 722 C CA . TRP A 1 99 ? -7.427 -10.654 13.804 1.00 85.69 99 TRP A CA 1
ATOM 723 C C . TRP A 1 99 ? -7.052 -11.038 15.235 1.00 85.69 99 TRP A C 1
ATOM 725 O O . TRP A 1 99 ? -6.386 -12.050 15.453 1.00 85.69 99 TRP A O 1
ATOM 735 N N . SER A 1 100 ? -7.513 -10.272 16.229 1.00 78.19 100 SER A N 1
ATOM 736 C CA . SER A 1 100 ? -7.290 -10.595 17.643 1.00 78.19 100 SER A CA 1
ATOM 737 C C . SER A 1 100 ? -7.958 -11.910 18.055 1.00 78.19 100 SER A C 1
ATOM 739 O O . SER A 1 100 ? -7.365 -12.683 18.813 1.00 78.19 100 SER A O 1
ATOM 741 N N . HIS A 1 101 ? -9.162 -12.190 17.542 1.00 72.75 101 HIS A N 1
ATOM 742 C CA . HIS A 1 101 ? -9.850 -13.462 17.781 1.00 72.75 101 HIS A CA 1
ATOM 743 C C . HIS A 1 101 ? -9.087 -14.644 17.175 1.00 72.75 101 HIS A C 1
ATOM 745 O O . HIS A 1 101 ? -8.793 -15.600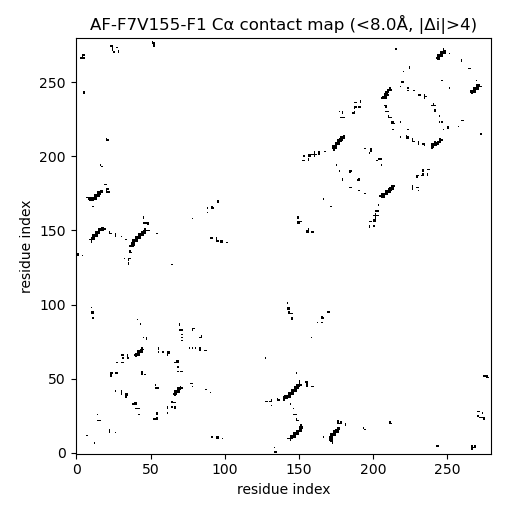 17.889 1.00 72.75 101 HIS A O 1
ATOM 751 N N . ASP A 1 102 ? -8.687 -14.538 15.908 1.00 68.31 102 ASP A N 1
ATOM 752 C CA . ASP A 1 102 ? -7.975 -15.605 15.201 1.00 68.31 102 ASP A CA 1
ATOM 753 C C . ASP A 1 102 ? -6.599 -15.899 15.837 1.00 68.31 102 ASP A C 1
ATOM 755 O O . ASP A 1 102 ? -6.245 -17.047 16.102 1.00 68.31 102 ASP A O 1
ATOM 759 N N . THR A 1 103 ? -5.850 -14.856 16.222 1.00 63.75 103 THR A N 1
ATOM 760 C CA . THR A 1 103 ? -4.554 -15.007 16.919 1.00 63.75 103 THR A CA 1
ATOM 761 C C . THR A 1 103 ? -4.707 -15.723 18.269 1.00 63.75 103 THR A C 1
ATOM 763 O O . THR A 1 103 ? -3.856 -16.530 18.660 1.00 63.75 103 THR A O 1
ATOM 766 N N . SER A 1 104 ? -5.808 -15.459 18.980 1.00 60.56 104 SER A N 1
ATOM 767 C CA . SER A 1 104 ? -6.113 -16.098 20.266 1.00 60.56 104 SER A CA 1
ATOM 768 C C . SER A 1 104 ? -6.477 -17.575 20.089 1.00 60.56 104 SER A C 1
ATOM 770 O O . SER A 1 104 ? -5.965 -18.419 20.823 1.00 60.56 104 SER A O 1
ATOM 772 N N . GLU A 1 105 ? -7.303 -17.908 19.092 1.00 59.69 105 GLU A N 1
ATOM 773 C CA . GLU A 1 105 ? -7.687 -19.293 18.779 1.00 59.69 105 GLU A CA 1
ATOM 774 C C . GLU A 1 105 ? -6.480 -20.132 18.331 1.00 59.69 105 GLU A C 1
ATOM 776 O O . GLU A 1 105 ? -6.276 -21.231 18.848 1.00 59.69 105 GLU A O 1
ATOM 781 N N . ARG A 1 106 ? -5.589 -19.582 17.498 1.00 62.44 106 ARG A N 1
ATOM 782 C CA . ARG A 1 106 ? -4.335 -20.244 17.076 1.00 62.44 106 ARG A CA 1
ATOM 783 C C . ARG A 1 106 ? -3.355 -20.489 18.213 1.00 62.44 106 ARG A C 1
ATOM 785 O O . ARG A 1 106 ? -2.675 -21.516 18.247 1.00 62.44 106 ARG A O 1
ATOM 792 N N . SER A 1 107 ? -3.276 -19.556 19.159 1.00 55.81 107 SER A N 1
ATOM 793 C CA . SER A 1 107 ? -2.435 -19.719 20.351 1.00 55.81 107 SER A CA 1
ATOM 794 C C . SER A 1 107 ? -2.952 -20.862 21.235 1.00 55.81 107 SER A C 1
ATOM 796 O O . SER A 1 107 ? -2.164 -21.594 21.828 1.00 55.81 107 SER A O 1
ATOM 798 N N . ILE A 1 108 ? -4.272 -21.073 21.272 1.00 55.94 108 ILE A N 1
ATOM 799 C CA . ILE A 1 108 ? -4.904 -22.180 22.001 1.00 55.94 108 ILE A CA 1
ATOM 800 C C . ILE A 1 108 ? -4.745 -23.503 21.236 1.00 55.94 108 ILE A C 1
ATOM 802 O O . ILE A 1 108 ? -4.438 -24.525 21.849 1.00 55.94 108 ILE A O 1
ATOM 806 N N . GLU A 1 109 ? -4.909 -23.506 19.915 1.00 52.56 109 GLU A N 1
ATOM 807 C CA . GLU A 1 109 ? -4.821 -24.714 19.087 1.00 52.56 109 GLU A CA 1
ATOM 808 C C . GLU A 1 109 ? -3.379 -25.233 18.957 1.00 52.56 109 GLU A C 1
ATOM 810 O O . GLU A 1 109 ? -3.148 -26.434 19.083 1.00 52.56 109 GLU A O 1
ATOM 815 N N . SER A 1 110 ? -2.382 -24.343 18.864 1.00 51.31 110 SER A N 1
ATOM 816 C CA . SER A 1 110 ? -0.959 -24.733 18.888 1.00 51.31 110 SER A CA 1
ATOM 817 C C . SER A 1 110 ? -0.510 -25.334 20.230 1.00 51.31 110 SER A C 1
ATOM 819 O O . SER A 1 110 ? 0.432 -26.121 20.266 1.00 51.31 110 SER A O 1
ATOM 821 N N . SER A 1 111 ? -1.222 -25.040 21.329 1.00 47.62 111 SER A N 1
ATOM 822 C CA . SER A 1 111 ? -1.001 -25.661 22.646 1.00 47.62 111 SER A CA 1
ATOM 823 C C . SER A 1 111 ? -1.676 -27.033 22.817 1.00 47.62 111 SER A C 1
ATOM 825 O O . SER A 1 111 ? -1.444 -27.718 23.814 1.00 47.62 111 SER A O 1
ATOM 827 N N . ARG A 1 112 ? -2.506 -27.455 21.853 1.00 43.75 112 ARG A N 1
ATOM 828 C CA . ARG A 1 112 ? -3.236 -28.732 21.848 1.00 43.75 112 ARG A CA 1
ATOM 829 C C . ARG A 1 112 ? -2.808 -29.592 20.660 1.00 43.75 112 ARG A C 1
ATOM 831 O O . ARG A 1 112 ? -3.623 -29.958 19.819 1.00 43.75 112 ARG A O 1
ATOM 838 N N . SER A 1 113 ? -1.531 -29.952 20.591 1.00 38.47 113 SER A N 1
ATOM 839 C CA . SER A 1 113 ? -1.091 -30.979 19.647 1.00 38.47 113 SER A CA 1
ATOM 840 C C . SER A 1 113 ? -1.446 -32.377 20.173 1.00 38.47 113 SER A C 1
ATOM 842 O O . SER A 1 113 ? -0.658 -32.974 20.902 1.00 38.47 113 SER A O 1
ATOM 844 N N . ASP A 1 114 ? -2.631 -32.883 19.815 1.00 38.62 114 ASP A N 1
ATOM 845 C CA . ASP A 1 114 ? -2.802 -34.295 19.445 1.00 38.62 114 ASP A CA 1
ATOM 846 C C . ASP A 1 114 ? -4.134 -34.575 18.711 1.00 38.62 114 ASP A C 1
ATOM 848 O O . ASP A 1 114 ? -5.229 -34.384 19.238 1.00 38.62 114 ASP A O 1
ATOM 852 N N . SER A 1 115 ? -3.977 -35.164 17.520 1.00 33.81 115 SER A N 1
ATOM 853 C CA . SER A 1 115 ? -4.938 -35.906 16.682 1.00 33.81 115 SER A CA 1
ATOM 854 C C . SER A 1 115 ? -5.906 -35.201 15.706 1.00 33.81 115 SER A C 1
ATOM 856 O O . SER A 1 115 ? -6.305 -34.056 15.902 1.00 33.81 115 SER A O 1
ATOM 858 N N . PRO A 1 116 ? -6.261 -35.899 14.594 1.00 45.19 116 PRO A N 1
ATOM 859 C CA . PRO A 1 116 ? -6.570 -35.270 13.317 1.00 45.19 116 PRO A CA 1
ATOM 860 C C . PRO A 1 116 ? -8.061 -35.254 12.941 1.00 45.19 116 PRO A C 1
ATOM 862 O O . PRO A 1 116 ? -8.870 -36.055 13.403 1.00 45.19 116 PRO A O 1
ATOM 865 N N . ALA A 1 117 ? -8.327 -34.408 11.943 1.00 35.78 117 ALA A N 1
ATOM 866 C CA . ALA A 1 117 ? -9.446 -34.410 11.002 1.00 35.78 117 ALA A CA 1
ATOM 867 C C . ALA A 1 117 ? -10.820 -33.920 11.495 1.00 35.78 117 ALA A C 1
ATOM 869 O O . ALA A 1 117 ? -11.529 -34.592 12.239 1.00 35.78 117 ALA A O 1
ATOM 870 N N . ARG A 1 118 ? -11.287 -32.835 10.859 1.00 29.08 118 ARG A N 1
ATOM 871 C CA . ARG A 1 118 ? -12.648 -32.751 10.306 1.00 29.08 118 ARG A CA 1
ATOM 872 C C . ARG A 1 118 ? -12.686 -31.815 9.100 1.00 29.08 118 ARG A C 1
ATOM 874 O O . ARG A 1 118 ? -12.507 -30.611 9.199 1.00 29.08 118 ARG A O 1
ATOM 881 N N . THR A 1 119 ? -12.944 -32.427 7.955 1.00 33.84 119 THR A N 1
ATOM 882 C CA . THR A 1 119 ? -13.167 -31.830 6.643 1.00 33.84 119 THR A CA 1
ATOM 883 C C . THR A 1 119 ? -14.473 -31.033 6.604 1.00 33.84 119 THR A C 1
ATOM 885 O O . THR A 1 119 ? -15.528 -31.553 6.971 1.00 33.84 119 THR A O 1
ATOM 888 N N . LYS A 1 120 ? -14.431 -29.831 6.025 1.00 28.00 120 LYS A N 1
ATOM 889 C CA . LYS A 1 120 ? -15.490 -29.309 5.148 1.00 28.00 120 LYS A CA 1
ATOM 890 C C . LYS A 1 120 ? -14.808 -28.628 3.963 1.00 28.00 120 LYS A C 1
ATOM 892 O O . LYS A 1 120 ? -14.081 -27.664 4.148 1.00 28.00 120 LYS A O 1
ATOM 897 N N . ALA A 1 121 ? -15.002 -29.187 2.772 1.00 29.30 121 ALA A N 1
ATOM 898 C CA . ALA A 1 121 ? -14.435 -28.682 1.525 1.00 29.30 121 ALA A CA 1
ATOM 899 C C . ALA A 1 121 ? -14.891 -27.232 1.246 1.00 29.30 121 ALA A C 1
ATOM 901 O O . ALA A 1 121 ? -16.089 -26.961 1.395 1.00 29.30 121 ALA A O 1
ATOM 902 N N . PRO A 1 122 ? -14.003 -26.315 0.815 1.00 31.41 122 PRO A N 1
ATOM 903 C CA . PRO A 1 122 ? -14.415 -25.019 0.295 1.00 31.41 122 PRO A CA 1
ATOM 904 C C . PRO A 1 122 ? -14.987 -25.153 -1.122 1.00 31.41 122 PRO A C 1
ATOM 906 O O . PRO A 1 122 ? -14.585 -26.009 -1.912 1.00 31.41 122 PRO A O 1
ATOM 909 N N . LEU A 1 123 ? -15.950 -24.283 -1.422 1.00 31.55 123 LEU A N 1
ATOM 910 C CA . LEU A 1 123 ? -16.591 -24.118 -2.722 1.00 31.55 123 LEU A CA 1
ATOM 911 C C . LEU A 1 123 ? -15.569 -23.680 -3.790 1.00 31.55 123 LEU A C 1
ATOM 913 O O . LEU A 1 123 ? -14.847 -22.713 -3.593 1.00 31.55 123 LEU A O 1
ATOM 917 N N . ALA A 1 124 ? -15.545 -24.423 -4.902 1.00 31.34 124 ALA A N 1
ATOM 918 C CA . ALA A 1 124 ? -15.002 -24.097 -6.228 1.00 31.34 124 ALA A CA 1
ATOM 919 C C . ALA A 1 124 ? -13.795 -23.129 -6.299 1.00 31.34 124 ALA A C 1
ATOM 921 O O . ALA A 1 124 ? -13.902 -21.995 -6.752 1.00 31.34 124 ALA A O 1
ATOM 922 N N . LEU A 1 125 ? -12.614 -23.660 -5.976 1.00 36.50 125 LEU A N 1
ATOM 923 C CA . LEU A 1 125 ? -11.273 -23.097 -6.214 1.00 36.50 125 LEU A CA 1
ATOM 924 C C . LEU A 1 125 ? -10.822 -23.121 -7.697 1.00 36.50 125 LEU A C 1
ATOM 926 O O . LEU A 1 125 ? -9.629 -23.049 -7.974 1.00 36.50 125 LEU A O 1
ATOM 930 N N . SER A 1 126 ? -11.717 -23.286 -8.675 1.00 34.31 126 SER A N 1
ATOM 931 C CA . SER A 1 126 ? -11.298 -23.708 -10.024 1.00 34.31 126 SER A CA 1
ATOM 932 C C . SER A 1 126 ? -10.729 -22.603 -10.921 1.00 34.31 126 SER A C 1
ATOM 934 O O . SER A 1 126 ? -10.081 -22.941 -11.900 1.00 34.31 126 SER A O 1
ATOM 936 N N . ALA A 1 127 ? -10.925 -21.317 -10.603 1.00 34.06 127 ALA A N 1
ATOM 937 C CA . ALA A 1 127 ? -10.331 -20.207 -11.366 1.00 34.06 127 ALA A CA 1
ATOM 938 C C . ALA A 1 127 ? -9.055 -19.640 -10.705 1.00 34.06 127 ALA A C 1
ATOM 940 O O . ALA A 1 127 ? -8.088 -19.326 -11.392 1.00 34.06 127 ALA A O 1
ATOM 941 N N . CYS A 1 128 ? -8.999 -19.578 -9.367 1.00 31.61 128 CYS A N 1
ATOM 942 C CA . CYS A 1 128 ? -7.821 -19.084 -8.638 1.00 31.61 128 CYS A CA 1
ATOM 943 C C . CYS A 1 128 ? -6.680 -20.113 -8.557 1.00 31.61 128 CYS A C 1
ATOM 945 O O . CYS A 1 128 ? -5.519 -19.727 -8.428 1.00 31.61 128 CYS A O 1
ATOM 947 N N . ALA A 1 129 ? -6.974 -21.415 -8.662 1.00 34.09 129 ALA A N 1
ATOM 948 C CA . ALA A 1 129 ? -5.949 -22.462 -8.622 1.00 34.09 129 ALA A CA 1
ATOM 949 C C . ALA A 1 129 ? -4.990 -22.431 -9.827 1.00 34.09 129 ALA A C 1
ATOM 951 O O . ALA A 1 129 ? -3.855 -22.875 -9.696 1.00 34.09 129 ALA A O 1
ATOM 952 N N . GLU A 1 130 ? -5.399 -21.869 -10.971 1.00 34.38 130 GLU A N 1
ATOM 953 C CA . GLU A 1 130 ? -4.495 -21.649 -12.114 1.00 34.38 130 GLU A CA 1
ATOM 954 C C . GLU A 1 130 ? -3.571 -20.429 -11.910 1.00 34.38 130 GLU A C 1
ATOM 956 O O . GLU A 1 130 ? -2.549 -20.298 -12.584 1.00 34.38 130 GLU A O 1
ATOM 961 N N . LEU A 1 131 ? -3.887 -19.555 -10.945 1.00 39.31 131 LEU A N 1
ATOM 962 C CA . LEU A 1 131 ? -3.110 -18.359 -10.602 1.00 39.31 131 LEU A CA 1
ATOM 963 C C . LEU A 1 131 ? -2.199 -18.559 -9.375 1.00 39.31 131 LEU A C 1
ATOM 965 O O . LEU A 1 131 ? -1.182 -17.871 -9.266 1.00 39.31 131 LEU A O 1
ATOM 969 N N . ALA A 1 132 ? -2.513 -19.508 -8.488 1.00 38.25 132 ALA A N 1
ATOM 970 C CA . ALA A 1 132 ? -1.816 -19.728 -7.220 1.00 38.25 132 ALA A CA 1
ATOM 971 C C . ALA A 1 132 ? -0.564 -20.619 -7.365 1.00 38.25 132 ALA A C 1
ATOM 973 O O . ALA A 1 132 ? -0.636 -21.776 -7.771 1.00 38.25 132 ALA A O 1
ATOM 974 N N . TRP A 1 133 ? 0.601 -20.079 -6.998 1.00 49.53 133 TRP A N 1
ATOM 975 C CA . TRP A 1 133 ? 1.926 -20.717 -7.128 1.00 49.53 133 TRP A CA 1
ATOM 976 C C . TRP A 1 133 ? 2.564 -21.090 -5.773 1.00 49.53 133 TRP A C 1
ATOM 978 O O . TRP A 1 133 ? 3.711 -21.538 -5.718 1.00 49.53 133 TRP A O 1
ATOM 988 N N . TRP A 1 134 ? 1.817 -20.935 -4.677 1.00 48.38 134 TRP A N 1
ATOM 989 C CA . TRP A 1 134 ? 2.164 -21.386 -3.326 1.00 48.38 134 TRP A CA 1
ATOM 990 C C . TRP A 1 134 ? 1.258 -22.548 -2.895 1.00 48.38 134 TRP A C 1
ATOM 992 O O . TRP A 1 134 ? 0.160 -22.739 -3.416 1.00 48.38 134 TRP A O 1
ATOM 1002 N N . THR A 1 135 ? 1.687 -23.301 -1.884 1.00 40.94 135 THR A N 1
ATOM 1003 C CA . THR A 1 135 ? 0.802 -24.193 -1.122 1.00 40.94 135 THR A CA 1
ATOM 1004 C C . THR A 1 135 ? -0.006 -23.368 -0.125 1.00 40.94 135 THR A C 1
ATOM 1006 O O . THR A 1 135 ? 0.617 -22.683 0.690 1.00 40.94 135 THR A O 1
ATOM 1009 N N . PRO A 1 136 ? -1.353 -23.394 -0.153 1.00 45.31 136 PRO A N 1
ATOM 1010 C CA . PRO A 1 136 ? -2.165 -22.712 0.847 1.00 45.31 136 PRO A CA 1
ATOM 1011 C C . PRO A 1 136 ? -1.748 -23.186 2.238 1.00 45.31 136 PRO A C 1
ATOM 1013 O O . PRO A 1 136 ? -1.884 -24.364 2.567 1.00 45.31 136 PRO A O 1
ATOM 1016 N N . SER A 1 137 ? -1.196 -22.282 3.042 1.00 51.16 137 SER A N 1
ATOM 1017 C CA . SER A 1 137 ? -1.059 -22.541 4.466 1.00 51.16 137 SER A CA 1
ATOM 1018 C C . SER A 1 137 ? -2.420 -22.277 5.091 1.00 51.16 137 SER A C 1
ATOM 1020 O O . SER A 1 137 ? -2.951 -21.172 4.967 1.00 51.16 137 SER A O 1
ATOM 1022 N N . SER A 1 138 ? -2.976 -23.261 5.800 1.00 54.81 138 SER A N 1
ATOM 1023 C CA . SER A 1 138 ? -4.182 -23.058 6.616 1.00 54.81 138 SER A CA 1
ATOM 1024 C C . SER A 1 138 ? -3.984 -21.955 7.664 1.00 54.81 138 SER A C 1
ATOM 1026 O O . SER A 1 138 ? -4.953 -21.437 8.206 1.00 54.81 138 SER A O 1
ATOM 1028 N N . ALA A 1 139 ? -2.734 -21.540 7.910 1.00 57.34 139 ALA A N 1
ATOM 1029 C CA . ALA A 1 139 ? -2.389 -20.434 8.783 1.00 57.34 139 ALA A CA 1
ATOM 1030 C C . ALA A 1 139 ? -2.843 -19.052 8.275 1.00 57.34 139 ALA A C 1
ATOM 1032 O O . ALA A 1 139 ? -2.629 -18.079 8.979 1.00 57.34 139 ALA A O 1
ATOM 1033 N N . PHE A 1 140 ? -3.471 -18.886 7.116 1.00 59.41 140 PHE A N 1
ATOM 1034 C CA . PHE A 1 140 ? -4.075 -17.586 6.764 1.00 59.41 140 PHE A CA 1
ATOM 1035 C C . PHE A 1 140 ? -5.505 -17.704 6.238 1.00 59.41 140 PHE A C 1
ATOM 1037 O O . PHE A 1 140 ? -6.106 -16.715 5.817 1.00 59.41 140 PHE A O 1
ATOM 1044 N N . GLU A 1 141 ? -6.080 -18.904 6.307 1.00 67.50 141 GLU A N 1
ATOM 1045 C CA . GLU A 1 141 ? -7.426 -19.147 5.813 1.00 67.50 141 GLU A CA 1
ATOM 1046 C C . GLU A 1 141 ? -8.437 -18.355 6.658 1.00 67.50 141 GLU A C 1
ATOM 1048 O O . GLU A 1 141 ? -8.490 -18.482 7.879 1.00 67.50 141 GLU A O 1
ATOM 1053 N N . ARG A 1 142 ? -9.235 -17.505 6.001 1.00 78.25 142 ARG A N 1
ATOM 1054 C CA . ARG A 1 142 ? -10.233 -16.593 6.596 1.00 78.25 142 ARG A CA 1
ATOM 1055 C C . ARG A 1 142 ? -9.681 -15.488 7.508 1.00 78.25 142 ARG A C 1
ATOM 1057 O O . ARG A 1 142 ? -10.492 -14.758 8.099 1.00 78.25 142 ARG A O 1
ATOM 1064 N N . CYS A 1 143 ? -8.359 -15.298 7.577 1.00 86.00 143 CYS A N 1
ATOM 1065 C CA . CYS A 1 143 ? -7.781 -14.115 8.217 1.00 86.00 143 CYS A CA 1
ATOM 1066 C C . CYS A 1 143 ? -8.305 -12.849 7.531 1.00 86.00 143 CYS A C 1
ATOM 1068 O O . CYS A 1 143 ? -8.286 -12.786 6.299 1.00 86.00 143 CYS A O 1
ATOM 1070 N N . PRO A 1 144 ? -8.751 -11.832 8.282 1.00 92.81 144 PRO A N 1
ATOM 1071 C CA . PRO A 1 144 ? -9.089 -10.550 7.684 1.00 92.81 144 PRO A CA 1
ATOM 1072 C C . PRO A 1 144 ? -7.819 -9.846 7.186 1.00 92.81 144 PRO A C 1
ATOM 1074 O O . PRO A 1 144 ? -6.815 -9.800 7.897 1.00 92.81 144 PRO A O 1
ATOM 1077 N N . LEU A 1 145 ? -7.886 -9.246 6.001 1.00 95.06 145 LEU A N 1
ATOM 1078 C CA . LEU A 1 145 ? -6.859 -8.338 5.500 1.00 95.06 145 LEU A CA 1
ATOM 1079 C C . LEU A 1 145 ? -7.524 -7.123 4.860 1.00 95.06 145 LEU A C 1
ATOM 1081 O O . LEU A 1 145 ? -8.155 -7.230 3.811 1.00 95.06 145 LEU A O 1
ATOM 1085 N N . LEU A 1 146 ? -7.371 -5.962 5.484 1.00 97.12 146 LEU A N 1
ATOM 1086 C CA . LEU A 1 146 ? -7.709 -4.682 4.882 1.00 97.12 146 LEU A CA 1
ATOM 1087 C C . LEU A 1 146 ? -6.452 -4.086 4.256 1.00 97.12 146 LEU A C 1
ATOM 1089 O O . LEU A 1 146 ? -5.501 -3.787 4.970 1.00 97.12 146 LEU A O 1
ATOM 1093 N N . ILE A 1 147 ? -6.473 -3.866 2.947 1.00 95.56 147 ILE A N 1
ATOM 1094 C CA . ILE A 1 147 ? -5.437 -3.133 2.222 1.00 95.56 147 ILE A CA 1
ATOM 1095 C C . ILE A 1 147 ? -5.958 -1.724 1.944 1.00 95.56 147 ILE A C 1
ATOM 1097 O O . ILE A 1 147 ? -7.066 -1.562 1.441 1.00 95.56 147 ILE A O 1
ATOM 1101 N N . ILE A 1 148 ? -5.172 -0.705 2.269 1.00 93.75 148 ILE A N 1
ATOM 1102 C CA . ILE A 1 148 ? -5.474 0.702 2.004 1.00 93.75 148 ILE A CA 1
ATOM 1103 C C . ILE A 1 148 ? -4.471 1.207 0.965 1.00 93.75 148 ILE A C 1
ATOM 1105 O O . ILE A 1 148 ? -3.288 1.366 1.279 1.00 93.75 148 ILE A O 1
ATOM 1109 N N . ASP A 1 149 ? -4.941 1.467 -0.257 1.00 90.00 149 ASP A N 1
ATOM 1110 C CA . ASP A 1 149 ? -4.151 2.140 -1.293 1.00 90.00 149 ASP A CA 1
ATOM 1111 C C . ASP A 1 149 ? -4.240 3.652 -1.059 1.00 90.00 149 ASP A C 1
ATOM 1113 O O . ASP A 1 149 ? -5.252 4.291 -1.358 1.00 90.00 149 ASP A O 1
ATOM 1117 N N . ALA A 1 150 ? -3.206 4.217 -0.434 1.00 82.50 150 ALA A N 1
ATOM 1118 C CA . ALA A 1 150 ? -3.145 5.637 -0.129 1.00 82.50 150 ALA A CA 1
ATOM 1119 C C . ALA A 1 150 ? -2.335 6.369 -1.209 1.00 82.50 150 ALA A C 1
ATOM 1121 O O . ALA A 1 150 ? -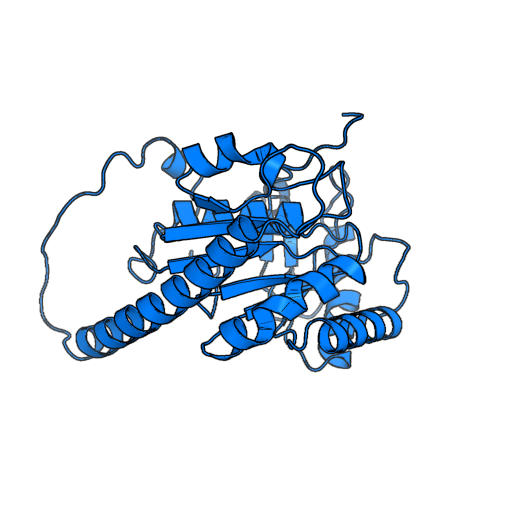1.192 6.014 -1.516 1.00 82.50 150 ALA A O 1
ATOM 1122 N N . GLY A 1 151 ? -2.938 7.417 -1.781 1.00 70.81 151 GLY A N 1
ATOM 1123 C CA . GLY A 1 151 ? -2.311 8.278 -2.784 1.00 70.81 151 GLY A CA 1
ATOM 1124 C C . GLY A 1 151 ? -0.935 8.800 -2.346 1.00 70.81 151 GLY A C 1
ATOM 1125 O O . GLY A 1 151 ? -0.619 8.900 -1.163 1.00 70.81 151 GLY A O 1
ATOM 1126 N N . GLY A 1 152 ? -0.080 9.093 -3.327 1.00 64.31 152 GLY A N 1
ATOM 1127 C CA . GLY A 1 152 ? 1.352 9.336 -3.101 1.00 64.31 152 GLY A CA 1
ATOM 1128 C C . GLY A 1 152 ? 1.792 10.776 -2.905 1.00 64.31 152 GLY A C 1
ATOM 1129 O O . GLY A 1 152 ? 2.968 11.081 -3.108 1.00 64.31 152 GLY A O 1
ATOM 1130 N N . ASP A 1 153 ? 0.849 11.655 -2.611 1.00 68.88 153 ASP A N 1
ATOM 1131 C CA . ASP A 1 153 ? 1.059 13.085 -2.470 1.00 68.88 153 ASP A CA 1
ATOM 1132 C C . ASP A 1 153 ? 0.529 13.587 -1.123 1.00 68.88 153 ASP A C 1
ATOM 1134 O O . ASP A 1 153 ? -0.021 12.841 -0.307 1.00 68.88 153 ASP A O 1
ATOM 1138 N N . ASP A 1 154 ? 0.701 14.884 -0.896 1.00 70.19 154 ASP A N 1
ATOM 1139 C CA . ASP A 1 154 ? 0.225 15.579 0.296 1.00 70.19 154 ASP A CA 1
ATOM 1140 C C . ASP A 1 154 ? -1.260 15.344 0.578 1.00 70.19 154 ASP A C 1
ATOM 1142 O O . ASP A 1 154 ? -1.669 15.266 1.740 1.00 70.19 154 ASP A O 1
ATOM 1146 N N . VAL A 1 155 ? -2.068 15.207 -0.474 1.00 69.81 155 VAL A N 1
ATOM 1147 C CA . VAL A 1 155 ? -3.513 15.008 -0.364 1.00 69.81 155 VAL A CA 1
ATOM 1148 C C . VAL A 1 155 ? -3.812 13.583 0.089 1.00 69.81 155 VAL A C 1
ATOM 1150 O O . VAL A 1 155 ? -4.600 13.410 1.018 1.00 69.81 155 VAL A O 1
ATOM 1153 N N . GLY A 1 156 ? -3.155 12.575 -0.490 1.00 74.94 156 GLY A N 1
ATOM 1154 C CA . GLY A 1 156 ? -3.271 11.175 -0.080 1.00 74.94 156 GLY A CA 1
ATOM 1155 C C . GLY A 1 156 ? -2.839 10.952 1.371 1.00 74.94 156 GLY A C 1
ATOM 1156 O O . GLY A 1 156 ? -3.570 10.330 2.146 1.00 74.94 156 GLY A O 1
ATOM 1157 N N . ALA A 1 157 ? -1.715 11.546 1.785 1.00 80.44 157 ALA A N 1
ATOM 1158 C CA . ALA A 1 157 ? -1.250 11.488 3.173 1.00 80.44 157 ALA A CA 1
ATOM 1159 C C . ALA A 1 157 ? -2.235 12.163 4.148 1.00 80.44 157 ALA A C 1
ATOM 1161 O O . ALA A 1 157 ? -2.537 11.618 5.212 1.00 80.44 157 ALA A O 1
ATOM 1162 N N . THR A 1 158 ? -2.789 13.320 3.772 1.00 81.94 158 THR A N 1
ATOM 1163 C CA . THR A 1 158 ? -3.801 14.029 4.576 1.00 81.94 158 THR A CA 1
ATOM 1164 C C . THR A 1 158 ? -5.104 13.234 4.672 1.00 81.94 158 THR A C 1
ATOM 1166 O O . THR A 1 158 ? -5.708 13.140 5.742 1.00 81.94 158 THR A O 1
ATOM 1169 N N . ALA A 1 159 ? -5.539 12.627 3.564 1.00 82.19 159 ALA A N 1
ATOM 1170 C CA . ALA A 1 159 ? -6.722 11.783 3.530 1.00 82.19 159 ALA A CA 1
ATOM 1171 C C . ALA A 1 159 ? -6.566 10.571 4.449 1.00 82.19 159 ALA A C 1
ATOM 1173 O O . ALA A 1 159 ? -7.488 10.285 5.205 1.00 82.19 159 ALA A O 1
ATOM 1174 N N . LEU A 1 160 ? -5.397 9.927 4.459 1.00 87.44 160 LEU A N 1
ATOM 1175 C CA . LEU A 1 160 ? -5.083 8.837 5.381 1.00 87.44 160 LEU A CA 1
ATOM 1176 C C . LEU A 1 160 ? -5.124 9.289 6.855 1.00 87.44 160 LEU A C 1
ATOM 1178 O O . LEU A 1 160 ? -5.613 8.553 7.716 1.00 87.44 160 LEU A O 1
ATOM 1182 N N . GLY A 1 161 ? -4.704 10.528 7.139 1.00 89.38 161 GLY A N 1
ATOM 1183 C CA . GLY A 1 161 ? -4.692 11.115 8.484 1.00 89.38 161 GLY A CA 1
ATOM 1184 C C . GLY A 1 161 ? -6.041 11.104 9.209 1.00 89.38 161 GLY A C 1
ATOM 1185 O O . GLY A 1 161 ? -6.080 10.976 10.436 1.00 89.38 161 GLY A O 1
ATOM 1186 N N . ARG A 1 162 ? -7.166 11.129 8.479 1.00 88.50 162 ARG A N 1
ATOM 1187 C CA . ARG A 1 162 ? -8.514 11.048 9.077 1.00 88.50 162 ARG A CA 1
ATOM 1188 C C . ARG A 1 162 ? -8.784 9.703 9.766 1.00 88.50 162 ARG A C 1
ATOM 1190 O O . ARG A 1 162 ? -9.574 9.644 10.705 1.00 88.50 162 ARG A O 1
ATOM 1197 N N . PHE A 1 163 ? -8.117 8.638 9.320 1.00 92.62 163 PHE A N 1
ATOM 1198 C CA . PHE A 1 163 ? -8.284 7.277 9.835 1.00 92.62 163 PHE A CA 1
ATOM 1199 C C . PHE A 1 163 ? -7.227 6.897 10.877 1.00 92.62 163 PHE A C 1
ATOM 1201 O O . PHE A 1 163 ? -7.350 5.854 11.520 1.00 92.62 163 PHE A O 1
ATOM 1208 N N . ALA A 1 164 ? -6.219 7.748 11.103 1.00 93.56 164 ALA A N 1
ATOM 1209 C CA . ALA A 1 164 ? -5.065 7.441 11.944 1.00 93.56 164 ALA A CA 1
ATOM 1210 C C . ALA A 1 164 ? -5.442 6.991 13.362 1.00 93.56 164 ALA A C 1
ATOM 1212 O O . ALA A 1 164 ? -4.816 6.087 13.910 1.00 93.56 164 ALA A O 1
ATOM 1213 N N . ARG A 1 165 ? -6.489 7.586 13.956 1.00 94.94 165 ARG A N 1
ATOM 1214 C CA . ARG A 1 165 ? -6.973 7.190 15.287 1.00 94.94 165 ARG A CA 1
ATOM 1215 C C . ARG A 1 165 ? -7.459 5.740 15.304 1.00 94.94 165 ARG A C 1
ATOM 1217 O O . ARG A 1 165 ? -7.051 5.010 16.197 1.00 94.94 165 ARG A O 1
ATOM 1224 N N . SER A 1 166 ? -8.306 5.341 14.356 1.00 95.12 166 SER A N 1
ATOM 1225 C CA . SER A 1 166 ? -8.836 3.972 14.271 1.00 95.12 166 SER A CA 1
ATOM 1226 C C . SER A 1 166 ? -7.733 2.976 13.912 1.00 95.12 166 SER A C 1
ATOM 1228 O O . SER A 1 166 ? -7.616 1.927 14.530 1.00 95.12 166 SER A O 1
ATOM 1230 N N . ILE A 1 167 ? -6.844 3.333 12.980 1.00 96.00 167 ILE A N 1
ATOM 1231 C CA . ILE A 1 167 ? -5.710 2.479 12.593 1.00 96.00 167 ILE A CA 1
ATOM 1232 C C . ILE A 1 167 ? -4.797 2.206 13.799 1.00 96.00 167 ILE A C 1
ATOM 1234 O O . ILE A 1 167 ? -4.443 1.060 14.049 1.00 96.00 167 ILE A O 1
ATOM 1238 N N . LYS A 1 168 ? -4.493 3.225 14.611 1.00 94.94 168 LYS A N 1
ATOM 1239 C CA . LYS A 1 168 ? -3.646 3.099 15.811 1.00 94.94 168 LYS A CA 1
ATOM 1240 C C . LYS A 1 168 ? -4.272 2.321 16.976 1.00 94.94 168 LYS A C 1
ATOM 1242 O O . LYS A 1 168 ? -3.577 2.084 17.961 1.00 94.94 168 LYS A O 1
ATOM 1247 N N . GLN A 1 169 ? -5.553 1.952 16.913 1.00 93.75 169 GLN A N 1
ATOM 1248 C CA . GLN A 1 169 ? -6.192 1.135 17.956 1.00 93.75 169 GLN A CA 1
ATOM 1249 C C . GLN A 1 169 ? -5.794 -0.345 17.887 1.00 93.75 169 GLN A C 1
ATOM 1251 O O . GLN A 1 169 ? -5.971 -1.060 18.871 1.00 93.75 169 GLN A O 1
ATOM 1256 N N . GLY A 1 170 ? -5.231 -0.797 16.765 1.00 91.19 170 GLY A N 1
ATOM 1257 C CA . GLY A 1 170 ? -4.757 -2.164 16.578 1.00 91.19 170 GLY A CA 1
ATOM 1258 C C . GLY A 1 170 ? -3.413 -2.218 15.859 1.00 91.19 170 GLY A C 1
ATOM 1259 O O . GLY A 1 170 ? -2.798 -1.194 15.561 1.00 91.19 170 GLY A O 1
ATOM 1260 N N . ALA A 1 171 ? -2.952 -3.438 15.582 1.00 90.25 171 ALA A N 1
ATOM 1261 C CA . ALA A 1 171 ? -1.768 -3.643 14.758 1.00 90.25 171 ALA A CA 1
ATOM 1262 C C . ALA A 1 171 ? -2.049 -3.197 13.315 1.00 90.25 171 ALA A C 1
ATOM 1264 O O . ALA A 1 171 ? -3.109 -3.495 12.758 1.00 90.25 171 ALA A O 1
ATOM 1265 N N . TYR A 1 172 ? -1.084 -2.509 12.717 1.00 96.31 172 TYR A N 1
ATOM 1266 C CA . TYR A 1 172 ? -1.085 -2.156 11.305 1.00 96.31 172 TYR A CA 1
ATOM 1267 C C . TYR A 1 172 ? 0.328 -2.287 10.745 1.00 96.31 172 TYR A C 1
ATOM 1269 O O . TYR A 1 172 ? 1.313 -2.224 11.482 1.00 96.31 172 TYR A O 1
ATOM 1277 N N . GLU A 1 173 ? 0.401 -2.444 9.434 1.00 95.25 173 GLU A N 1
ATOM 1278 C CA . GLU A 1 173 ? 1.625 -2.430 8.656 1.00 95.25 173 GLU A CA 1
ATOM 1279 C C . GLU A 1 173 ? 1.512 -1.320 7.610 1.00 95.25 173 GLU A C 1
ATOM 1281 O O . GLU A 1 173 ? 0.466 -1.153 6.985 1.00 95.25 173 GLU A O 1
ATOM 1286 N N . MET A 1 174 ? 2.567 -0.530 7.438 1.00 95.12 174 MET A N 1
ATOM 1287 C CA . MET A 1 174 ? 2.601 0.586 6.498 1.00 95.12 174 MET A CA 1
ATOM 1288 C C . MET A 1 174 ? 3.856 0.484 5.636 1.00 95.12 174 MET A C 1
ATOM 1290 O O . MET A 1 174 ? 4.965 0.793 6.073 1.00 95.12 174 MET A O 1
ATOM 1294 N N . LEU A 1 1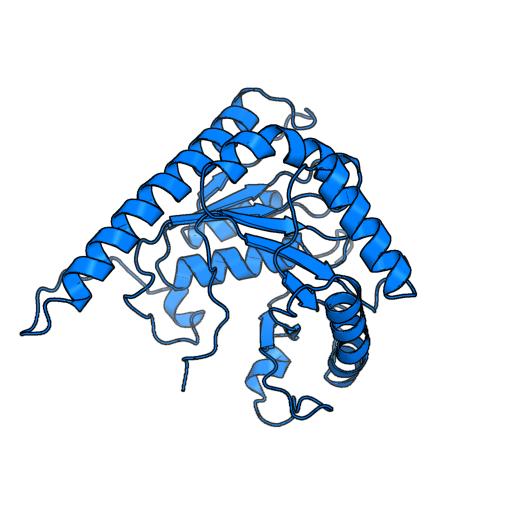75 ? 3.660 0.036 4.399 1.00 94.88 175 LEU A N 1
ATOM 1295 C CA . LEU A 1 175 ? 4.708 -0.160 3.409 1.00 94.88 175 LEU A CA 1
ATOM 1296 C C . LEU A 1 175 ? 4.968 1.145 2.663 1.00 94.88 175 LEU A C 1
ATOM 1298 O O . LEU A 1 175 ? 4.078 1.676 1.993 1.00 94.88 175 LEU A O 1
ATOM 1302 N N . TYR A 1 176 ? 6.204 1.635 2.742 1.00 94.31 176 TYR A N 1
ATOM 1303 C CA . TYR A 1 176 ? 6.663 2.759 1.940 1.00 94.31 176 TYR A CA 1
ATOM 1304 C C . TYR A 1 176 ? 7.343 2.264 0.664 1.00 94.31 176 TYR A C 1
ATOM 1306 O O . TYR A 1 176 ? 8.434 1.692 0.685 1.00 94.31 176 TYR A O 1
ATOM 1314 N N . VAL A 1 177 ? 6.668 2.469 -0.464 1.00 92.81 177 VAL A N 1
ATOM 1315 C CA . VAL A 1 177 ? 7.091 1.998 -1.780 1.00 92.81 177 VAL A CA 1
ATOM 1316 C C . VAL A 1 177 ? 8.040 3.005 -2.417 1.00 92.81 177 VAL A C 1
ATOM 1318 O O . VAL A 1 177 ? 7.688 4.169 -2.625 1.00 92.81 177 VAL A O 1
ATOM 1321 N N . VAL A 1 178 ? 9.221 2.530 -2.799 1.00 91.31 178 VAL A N 1
ATOM 1322 C CA . VAL A 1 178 ? 10.229 3.308 -3.523 1.00 91.31 178 VAL A CA 1
ATOM 1323 C C . VAL A 1 178 ? 10.437 2.750 -4.924 1.00 91.31 178 VAL A C 1
ATOM 1325 O O . VAL A 1 178 ? 10.266 1.559 -5.171 1.00 91.31 178 VAL A O 1
ATOM 1328 N N . ASN A 1 179 ? 10.807 3.611 -5.866 1.00 87.88 179 ASN A N 1
ATOM 1329 C CA . ASN A 1 179 ? 11.152 3.198 -7.223 1.00 87.88 179 ASN A CA 1
ATOM 1330 C C . ASN A 1 179 ? 12.281 4.094 -7.738 1.00 87.88 179 ASN A C 1
ATOM 1332 O O . ASN A 1 179 ? 12.056 5.274 -8.009 1.00 87.88 179 ASN A O 1
ATOM 1336 N N . ARG A 1 180 ? 13.483 3.528 -7.899 1.00 82.44 180 ARG A N 1
ATOM 1337 C CA . ARG A 1 180 ? 14.676 4.273 -8.329 1.00 82.44 180 ARG A CA 1
ATOM 1338 C C . ARG A 1 180 ? 14.576 4.797 -9.763 1.00 82.44 180 ARG A C 1
ATOM 1340 O O . ARG A 1 180 ? 15.225 5.785 -10.102 1.00 82.44 180 ARG A O 1
ATOM 1347 N N . SER A 1 181 ? 13.771 4.159 -10.609 1.00 76.50 181 SER A N 1
ATOM 1348 C CA . SER A 1 181 ? 13.588 4.533 -12.016 1.00 76.50 181 SER A CA 1
ATOM 1349 C C . SER A 1 181 ? 12.673 5.751 -12.205 1.00 76.50 181 SER A C 1
ATOM 1351 O O . SER A 1 181 ? 12.474 6.207 -13.330 1.00 76.50 181 SER A O 1
ATOM 1353 N N . ARG A 1 182 ? 12.101 6.303 -11.127 1.00 70.19 182 ARG A N 1
ATOM 1354 C CA . ARG A 1 182 ? 11.300 7.532 -11.156 1.00 70.19 182 ARG A CA 1
ATOM 1355 C C . ARG A 1 182 ? 12.191 8.745 -10.877 1.00 70.19 182 ARG A C 1
ATOM 1357 O O . ARG A 1 182 ? 12.746 8.875 -9.796 1.00 70.19 182 ARG A O 1
ATOM 1364 N N . ASN A 1 183 ? 12.250 9.681 -11.825 1.00 53.09 183 ASN A N 1
ATOM 1365 C CA . ASN A 1 183 ? 13.112 10.879 -11.793 1.00 53.09 183 ASN A CA 1
ATOM 1366 C C . ASN A 1 183 ? 12.826 11.910 -10.676 1.00 53.09 183 ASN A C 1
ATOM 1368 O O . ASN A 1 183 ? 13.435 12.976 -10.688 1.00 53.09 183 ASN A O 1
ATOM 1372 N N . LEU A 1 184 ? 11.893 11.643 -9.758 1.00 57.50 184 LEU A N 1
ATOM 1373 C CA . LEU A 1 184 ? 11.425 12.626 -8.771 1.00 57.50 184 LEU A CA 1
ATOM 1374 C C . LEU A 1 184 ? 12.220 12.604 -7.459 1.00 57.50 184 LEU A C 1
ATOM 1376 O O . LEU A 1 184 ? 12.251 13.615 -6.771 1.00 57.50 184 LEU A O 1
ATOM 1380 N N . THR A 1 185 ? 12.878 11.490 -7.135 1.00 60.59 185 THR A N 1
ATOM 1381 C CA . THR A 1 185 ? 13.765 11.358 -5.971 1.00 60.59 185 THR A CA 1
ATOM 1382 C C . THR A 1 185 ? 15.078 10.763 -6.446 1.00 60.59 185 THR A C 1
ATOM 1384 O O . THR A 1 185 ? 15.108 9.611 -6.889 1.00 60.59 185 THR A O 1
ATOM 1387 N N . GLN A 1 186 ? 16.147 11.554 -6.430 1.00 68.81 186 GLN A N 1
ATOM 1388 C CA . GLN A 1 186 ? 17.440 11.124 -6.968 1.00 68.81 186 GLN A CA 1
ATOM 1389 C C . GLN A 1 186 ? 18.348 10.553 -5.884 1.00 68.81 186 GLN A C 1
ATOM 1391 O O . GLN A 1 186 ? 19.237 9.761 -6.207 1.00 68.81 186 GLN A O 1
ATOM 1396 N N . THR A 1 187 ? 18.088 10.897 -4.619 1.00 86.31 187 THR A N 1
ATOM 1397 C CA . THR A 1 187 ? 18.857 10.407 -3.472 1.00 86.31 187 THR A CA 1
ATOM 1398 C C . THR A 1 187 ? 17.977 9.732 -2.420 1.00 86.31 187 THR A C 1
ATOM 1400 O O . THR A 1 187 ? 16.747 9.896 -2.377 1.00 86.31 187 THR A O 1
ATOM 1403 N N . SER A 1 188 ? 18.607 8.911 -1.581 1.00 89.50 188 SER A N 1
ATOM 1404 C CA . SER A 1 188 ? 17.929 8.234 -0.480 1.00 89.50 188 SER A CA 1
ATOM 1405 C C . SER A 1 188 ? 17.481 9.235 0.592 1.00 89.50 188 SER A C 1
ATOM 1407 O O . SER A 1 188 ? 16.396 9.078 1.147 1.00 89.50 188 SER A O 1
ATOM 1409 N N . GLU A 1 189 ? 18.217 10.325 0.816 1.00 90.62 189 GLU A N 1
ATOM 1410 C CA . GLU A 1 189 ? 17.853 11.378 1.773 1.00 90.62 189 GLU A CA 1
ATOM 1411 C C . GLU A 1 189 ? 16.579 12.126 1.369 1.00 90.62 189 GLU 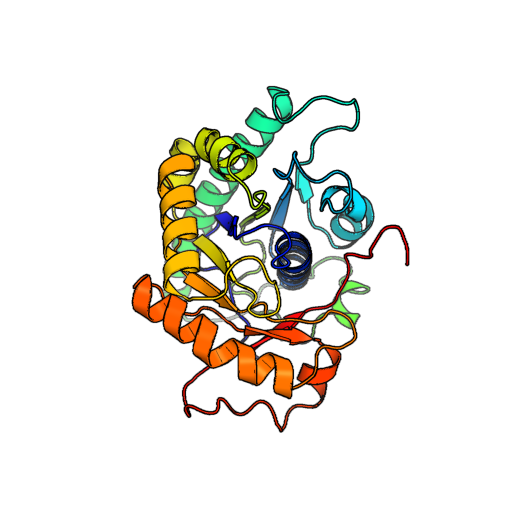A C 1
ATOM 1413 O O . GLU A 1 189 ? 15.701 12.326 2.208 1.00 90.62 189 GLU A O 1
ATOM 1418 N N . GLU A 1 190 ? 16.435 12.498 0.091 1.00 89.44 190 GLU A N 1
ATOM 1419 C CA . GLU A 1 190 ? 15.202 13.109 -0.432 1.00 89.44 190 GLU A CA 1
ATOM 1420 C C . GLU A 1 190 ? 14.003 12.175 -0.234 1.00 89.44 190 GLU A C 1
ATOM 1422 O O . GLU A 1 190 ? 12.924 12.583 0.197 1.00 89.44 190 GLU A O 1
ATOM 1427 N N . THR A 1 191 ? 14.215 10.887 -0.503 1.00 90.31 191 THR A N 1
ATOM 1428 C CA . THR A 1 191 ? 13.197 9.845 -0.352 1.00 90.31 191 THR A CA 1
ATOM 1429 C C . THR A 1 191 ? 12.761 9.684 1.105 1.00 90.31 191 THR A C 1
ATOM 1431 O O . THR A 1 191 ? 11.563 9.552 1.375 1.00 90.31 191 THR A O 1
ATOM 1434 N N . VAL A 1 192 ? 13.712 9.729 2.045 1.00 93.12 192 VAL A N 1
ATOM 1435 C CA . VAL A 1 192 ? 13.444 9.690 3.489 1.00 93.12 192 VAL A CA 1
ATOM 1436 C C . VAL A 1 192 ? 12.758 10.974 3.958 1.00 93.12 192 VAL A C 1
ATOM 1438 O O . VAL A 1 192 ? 11.849 10.897 4.781 1.00 93.12 192 VAL A O 1
ATOM 1441 N N . ALA A 1 193 ? 13.119 12.143 3.425 1.00 92.25 193 ALA A N 1
ATOM 1442 C CA . ALA A 1 193 ? 12.445 13.399 3.752 1.00 92.25 193 ALA A CA 1
ATOM 1443 C C . ALA A 1 193 ? 10.952 13.347 3.383 1.00 92.25 193 ALA A C 1
ATOM 1445 O O . ALA A 1 193 ? 10.103 13.642 4.224 1.00 92.25 193 ALA A O 1
ATOM 1446 N N . ILE A 1 194 ? 10.627 12.861 2.179 1.00 90.62 194 ILE A N 1
ATOM 1447 C CA . ILE A 1 194 ? 9.236 12.662 1.740 1.00 90.62 194 ILE A CA 1
ATOM 1448 C C . ILE A 1 194 ? 8.508 11.662 2.645 1.00 90.62 194 ILE A C 1
ATOM 1450 O O . ILE A 1 194 ? 7.364 11.906 3.033 1.00 90.62 194 ILE A O 1
ATOM 1454 N N . LEU A 1 195 ? 9.162 10.559 3.026 1.00 92.38 195 LEU A N 1
ATOM 1455 C CA . LEU A 1 195 ? 8.598 9.617 3.993 1.00 92.38 195 LEU A CA 1
ATOM 1456 C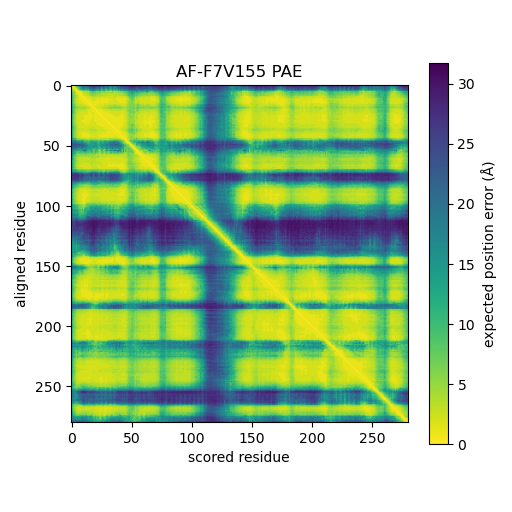 C . LEU A 1 195 ? 8.226 10.331 5.303 1.00 92.38 195 LEU A C 1
ATOM 1458 O O . LEU A 1 195 ? 7.091 10.204 5.758 1.00 92.38 195 LEU A O 1
ATOM 1462 N N . ARG A 1 196 ? 9.130 11.135 5.879 1.00 94.19 196 ARG A N 1
ATOM 1463 C CA . ARG A 1 196 ? 8.857 11.868 7.129 1.00 94.19 196 ARG A CA 1
ATOM 1464 C C . ARG A 1 196 ? 7.716 12.875 6.989 1.00 94.19 196 ARG A C 1
ATOM 1466 O O . ARG A 1 196 ? 6.940 13.045 7.928 1.00 94.19 196 ARG A O 1
ATOM 1473 N N . GLU A 1 197 ? 7.569 13.517 5.833 1.00 92.31 197 GLU A N 1
ATOM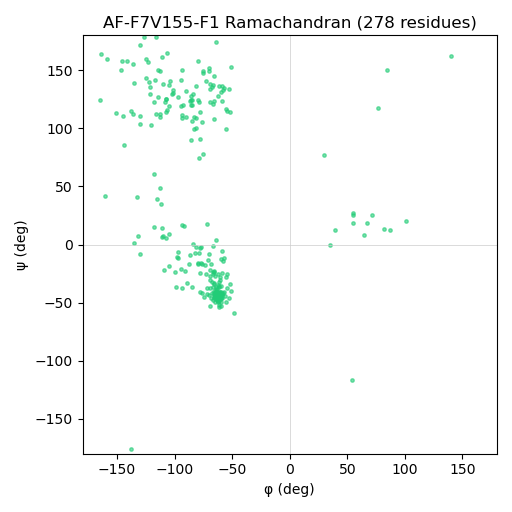 1474 C CA . GLU A 1 197 ? 6.425 14.394 5.563 1.00 92.31 197 GLU A CA 1
ATOM 1475 C C . GLU A 1 197 ? 5.098 13.627 5.520 1.00 92.31 197 GLU A C 1
ATOM 1477 O O . GLU A 1 197 ? 4.104 14.077 6.100 1.00 92.31 197 GLU A O 1
ATOM 1482 N N . ILE A 1 198 ? 5.079 12.456 4.876 1.00 91.00 198 ILE A N 1
ATOM 1483 C CA . ILE A 1 198 ? 3.904 11.577 4.838 1.00 91.00 198 ILE A CA 1
ATOM 1484 C C . ILE A 1 198 ? 3.546 11.112 6.250 1.00 91.00 198 ILE A C 1
ATOM 1486 O O . ILE A 1 198 ? 2.373 11.159 6.623 1.00 91.00 198 ILE A O 1
ATOM 1490 N N . GLU A 1 199 ? 4.525 10.708 7.061 1.00 94.00 199 GLU A N 1
ATOM 1491 C CA . GLU A 1 199 ? 4.297 10.309 8.456 1.00 94.00 199 GLU A CA 1
ATOM 1492 C C . GLU A 1 199 ? 3.726 11.465 9.291 1.00 94.00 199 GLU A C 1
ATOM 1494 O O . GLU A 1 199 ? 2.764 11.290 10.044 1.00 94.00 199 GLU A O 1
ATOM 1499 N N . ALA A 1 200 ? 4.258 12.679 9.112 1.00 94.00 200 ALA A N 1
ATOM 1500 C CA . ALA A 1 200 ? 3.783 13.868 9.811 1.00 94.00 200 ALA A CA 1
ATOM 1501 C C . ALA A 1 200 ? 2.324 14.214 9.463 1.00 94.00 200 ALA A C 1
ATOM 1503 O O . ALA A 1 200 ? 1.546 14.535 10.365 1.00 94.00 200 ALA A O 1
ATOM 1504 N N . LYS A 1 201 ? 1.946 14.124 8.179 1.00 91.69 201 LYS A N 1
ATOM 1505 C CA . LYS A 1 201 ? 0.595 14.451 7.677 1.00 91.69 201 LYS A CA 1
ATOM 1506 C C . LYS A 1 201 ? -0.429 13.349 7.958 1.00 91.69 201 LYS A C 1
ATOM 1508 O O . LYS A 1 201 ? -1.560 13.644 8.334 1.00 91.69 201 LYS A O 1
ATOM 1513 N N . SER A 1 202 ? -0.039 12.086 7.795 1.00 91.94 202 SER A N 1
ATOM 1514 C CA . SER A 1 202 ? -0.910 10.931 8.056 1.00 91.94 202 SER A CA 1
ATOM 1515 C C . SER A 1 202 ? -1.019 10.589 9.539 1.00 91.94 202 SER A C 1
ATOM 1517 O O . SER A 1 202 ? -1.919 9.855 9.935 1.00 91.94 202 SER A O 1
ATOM 1519 N N . HIS A 1 203 ? -0.104 11.093 10.371 1.00 94.81 203 HIS A N 1
ATOM 1520 C CA . HIS A 1 203 ? 0.044 10.692 11.766 1.00 94.81 203 HIS A CA 1
ATOM 1521 C C . HIS A 1 203 ? 0.240 9.178 11.941 1.00 94.81 203 HIS A C 1
ATOM 1523 O O . HIS A 1 203 ? -0.126 8.645 12.988 1.00 94.81 203 HIS A O 1
ATOM 1529 N N . LEU A 1 204 ? 0.795 8.482 10.952 1.00 94.62 204 LEU A N 1
ATOM 1530 C CA . LEU A 1 204 ? 1.142 7.060 10.987 1.00 94.62 204 LEU A CA 1
ATOM 1531 C C . LEU A 1 204 ? 2.632 6.908 10.684 1.00 94.62 204 LEU A C 1
ATOM 1533 O O . LEU A 1 204 ? 3.224 7.806 10.095 1.00 94.62 204 LEU A O 1
ATOM 1537 N N . CYS A 1 205 ? 3.236 5.802 11.110 1.00 95.25 205 CYS A N 1
ATOM 1538 C CA . CYS A 1 205 ? 4.649 5.535 10.853 1.00 95.25 205 CYS A CA 1
ATOM 1539 C C . CYS A 1 205 ? 4.775 4.392 9.853 1.00 95.25 205 CYS A C 1
ATOM 1541 O O . CYS A 1 205 ? 4.069 3.389 9.986 1.00 95.25 205 CYS A O 1
ATOM 1543 N N . ALA A 1 206 ? 5.689 4.520 8.892 1.00 95.31 206 ALA A N 1
ATOM 1544 C CA . ALA A 1 206 ? 6.027 3.395 8.035 1.00 95.31 206 ALA A CA 1
ATOM 1545 C C . ALA A 1 206 ? 6.696 2.290 8.861 1.00 95.31 206 ALA A C 1
ATOM 1547 O O . ALA A 1 206 ? 7.424 2.553 9.818 1.00 95.31 206 ALA A O 1
ATOM 1548 N N . THR A 1 207 ? 6.432 1.042 8.490 1.00 95.50 207 THR A N 1
ATOM 1549 C CA . THR A 1 207 ? 6.959 -0.146 9.171 1.00 95.50 207 THR A CA 1
ATOM 1550 C C . THR A 1 207 ? 8.007 -0.866 8.338 1.00 95.50 207 THR A C 1
ATOM 1552 O O . THR A 1 207 ? 8.817 -1.594 8.903 1.00 95.50 207 THR A O 1
ATOM 1555 N N . ALA A 1 208 ? 8.010 -0.670 7.017 1.00 94.25 208 ALA A N 1
ATOM 1556 C CA . ALA A 1 208 ? 9.005 -1.240 6.119 1.00 94.25 208 ALA A CA 1
ATOM 1557 C C . ALA A 1 208 ? 9.098 -0.479 4.788 1.00 94.25 208 ALA A C 1
ATOM 1559 O O . ALA A 1 208 ? 8.161 0.209 4.370 1.00 94.25 208 ALA A O 1
ATOM 1560 N N . ILE A 1 209 ? 10.227 -0.656 4.104 1.00 94.50 209 ILE A N 1
ATOM 1561 C CA . ILE A 1 209 ? 10.467 -0.192 2.737 1.00 94.50 209 ILE A CA 1
ATOM 1562 C C . ILE A 1 209 ? 10.145 -1.317 1.751 1.00 94.50 209 ILE A C 1
ATOM 1564 O O . ILE A 1 209 ? 10.473 -2.478 1.995 1.00 94.50 209 ILE A O 1
ATOM 1568 N N . VAL A 1 210 ? 9.544 -0.977 0.611 1.00 93.25 210 VAL A N 1
ATOM 1569 C CA . VAL A 1 210 ? 9.365 -1.888 -0.528 1.00 93.25 210 VAL A CA 1
ATOM 1570 C C . VAL A 1 210 ? 10.099 -1.334 -1.734 1.00 93.25 210 VAL A C 1
ATOM 1572 O O . VAL A 1 210 ? 9.798 -0.232 -2.197 1.00 93.25 210 VAL A O 1
ATOM 1575 N N . ASN A 1 211 ? 11.016 -2.121 -2.293 1.00 92.44 211 ASN A N 1
ATOM 1576 C CA . ASN A 1 211 ? 11.651 -1.777 -3.556 1.00 92.44 211 ASN A CA 1
ATOM 1577 C C . ASN A 1 211 ? 10.758 -2.203 -4.722 1.00 92.44 211 ASN A C 1
ATOM 1579 O O . ASN A 1 211 ? 10.626 -3.389 -5.015 1.00 92.44 211 ASN A O 1
ATOM 1583 N N . ASN A 1 212 ? 10.190 -1.224 -5.413 1.00 89.94 212 ASN A N 1
ATOM 1584 C CA . ASN A 1 212 ? 9.411 -1.417 -6.627 1.00 89.94 212 ASN A CA 1
ATOM 1585 C C . ASN A 1 212 ? 10.086 -0.767 -7.838 1.00 89.94 212 ASN A C 1
ATOM 1587 O O . ASN A 1 212 ? 9.425 -0.137 -8.664 1.00 89.94 212 ASN A O 1
ATOM 1591 N N . THR A 1 213 ? 11.415 -0.853 -7.931 1.00 78.56 213 THR A N 1
ATOM 1592 C CA . THR A 1 213 ? 12.164 -0.340 -9.084 1.00 78.56 213 THR A CA 1
ATOM 1593 C C . THR A 1 213 ? 11.813 -1.145 -10.337 1.00 78.56 213 THR A C 1
ATOM 1595 O O . THR A 1 213 ? 12.191 -2.305 -10.470 1.00 78.56 213 THR A O 1
ATOM 1598 N N . HIS A 1 214 ? 11.055 -0.526 -11.246 1.00 71.81 214 HIS A N 1
ATOM 1599 C CA . HIS A 1 214 ? 10.593 -1.128 -12.498 1.00 71.81 214 HIS A CA 1
ATOM 1600 C C . HIS A 1 214 ? 10.511 -0.084 -13.619 1.00 71.81 214 HIS A C 1
ATOM 1602 O O . HIS A 1 214 ? 10.184 1.082 -13.382 1.00 71.81 214 HIS A O 1
ATOM 1608 N N . LEU A 1 215 ? 10.715 -0.545 -14.855 1.00 61.97 215 LEU A N 1
ATOM 1609 C CA . LEU A 1 215 ? 10.510 0.190 -16.111 1.00 61.97 215 LEU A CA 1
ATOM 1610 C C . LEU A 1 215 ? 9.325 -0.389 -16.906 1.00 61.97 215 LEU A C 1
ATOM 1612 O O . LEU A 1 215 ? 9.325 -0.435 -18.132 1.00 61.97 215 LEU A O 1
ATOM 1616 N N . LYS A 1 216 ? 8.287 -0.856 -16.202 1.00 68.00 216 LYS A N 1
ATOM 1617 C CA . LYS A 1 216 ? 7.121 -1.546 -16.785 1.00 68.00 216 LYS A CA 1
ATOM 1618 C C . LYS A 1 216 ? 7.568 -2.729 -17.653 1.00 68.00 216 LYS A C 1
ATOM 1620 O O . LYS A 1 216 ? 8.152 -3.663 -17.109 1.00 68.00 216 LYS A O 1
ATOM 1625 N N . GLN A 1 217 ? 7.299 -2.696 -18.960 1.00 60.62 217 GLN A N 1
ATOM 1626 C CA . GLN A 1 217 ? 7.633 -3.779 -19.887 1.00 60.62 217 GLN A CA 1
ATOM 1627 C C . GLN A 1 217 ? 9.144 -3.929 -20.110 1.00 60.62 217 GLN A C 1
ATOM 1629 O O . GLN A 1 217 ? 9.590 -5.026 -20.425 1.00 60.62 217 GLN A O 1
ATOM 1634 N N . ASP A 1 218 ? 9.929 -2.880 -19.847 1.00 64.62 218 ASP A N 1
ATOM 1635 C CA . ASP A 1 218 ? 11.387 -2.882 -20.017 1.00 64.62 218 ASP A CA 1
ATOM 1636 C C . ASP A 1 218 ? 12.131 -3.283 -18.729 1.00 64.62 218 ASP A C 1
ATOM 1638 O O . ASP A 1 218 ? 13.321 -3.018 -18.569 1.00 64.62 218 ASP A O 1
ATOM 1642 N N . THR A 1 219 ? 11.430 -3.880 -17.759 1.00 69.81 219 THR A N 1
ATOM 1643 C CA . THR A 1 219 ? 12.047 -4.316 -16.499 1.00 69.81 219 THR A CA 1
ATOM 1644 C C . THR A 1 219 ? 12.810 -5.621 -16.714 1.00 69.81 219 THR A C 1
ATOM 1646 O O . THR A 1 219 ? 12.198 -6.661 -16.955 1.00 69.81 219 THR A O 1
ATOM 1649 N N . ASP A 1 220 ? 14.133 -5.572 -16.572 1.00 71.00 220 ASP A N 1
ATOM 1650 C CA . ASP A 1 220 ? 15.026 -6.730 -16.599 1.00 71.00 220 ASP A CA 1
ATOM 1651 C C . ASP A 1 220 ? 15.738 -6.943 -15.244 1.00 71.00 220 ASP A C 1
ATOM 1653 O O . ASP A 1 220 ? 15.542 -6.198 -14.279 1.00 71.00 220 ASP A O 1
ATOM 1657 N N . GLU A 1 221 ? 16.563 -7.991 -15.154 1.00 73.19 221 GLU A N 1
ATOM 1658 C CA . GLU A 1 221 ? 17.345 -8.303 -13.947 1.00 73.19 221 GLU A CA 1
ATOM 1659 C C . GLU A 1 221 ? 18.320 -7.173 -13.569 1.00 73.19 221 GLU A C 1
ATOM 1661 O O . GLU A 1 221 ? 18.588 -6.956 -12.387 1.00 73.19 221 GLU A O 1
ATOM 1666 N N . HIS A 1 222 ? 18.823 -6.415 -14.550 1.00 71.19 222 HIS A N 1
ATOM 1667 C CA . HIS A 1 222 ? 19.762 -5.323 -14.313 1.00 71.19 222 HIS A CA 1
ATOM 1668 C C . HIS A 1 222 ? 19.074 -4.129 -13.648 1.00 71.19 222 HIS A C 1
ATOM 1670 O O . HIS A 1 222 ? 19.605 -3.575 -12.686 1.00 71.19 222 HIS A O 1
ATOM 1676 N N . VAL A 1 223 ? 17.872 -3.771 -14.103 1.00 74.44 223 VAL A N 1
ATOM 1677 C CA . VAL A 1 223 ? 17.034 -2.725 -13.495 1.00 74.44 223 VAL A CA 1
ATOM 1678 C C . VAL A 1 223 ? 16.709 -3.066 -12.041 1.00 74.44 223 VAL A C 1
ATOM 1680 O O . VAL A 1 223 ? 16.810 -2.203 -11.167 1.00 74.44 223 VAL A O 1
ATOM 1683 N N . ILE A 1 224 ? 16.373 -4.330 -11.764 1.00 76.69 224 ILE A N 1
ATOM 1684 C CA . ILE A 1 224 ? 16.116 -4.803 -10.398 1.00 76.69 224 ILE A CA 1
ATOM 1685 C C . ILE A 1 224 ? 17.379 -4.644 -9.548 1.00 76.69 224 ILE A C 1
ATOM 1687 O O . ILE A 1 224 ? 17.326 -3.993 -8.505 1.00 76.69 224 ILE A O 1
ATOM 1691 N N . ALA A 1 225 ? 18.519 -5.163 -10.020 1.00 75.62 225 ALA A N 1
ATOM 1692 C CA . ALA A 1 225 ? 19.793 -5.105 -9.306 1.00 75.62 225 ALA A CA 1
ATOM 1693 C C . ALA A 1 225 ? 20.262 -3.666 -9.028 1.00 75.62 225 ALA A C 1
ATOM 1695 O O . ALA A 1 225 ? 20.809 -3.395 -7.964 1.00 75.62 225 ALA A O 1
ATOM 1696 N N . GLN A 1 226 ? 20.008 -2.722 -9.937 1.00 77.75 226 GLN A N 1
ATOM 1697 C CA . GLN A 1 226 ? 20.312 -1.302 -9.726 1.00 77.75 226 GLN A CA 1
ATOM 1698 C C . GLN A 1 226 ? 19.417 -0.639 -8.669 1.00 77.75 226 GLN A C 1
ATOM 1700 O O . GLN A 1 226 ? 19.844 0.306 -8.004 1.00 77.75 226 GLN A O 1
ATOM 1705 N N . GLY A 1 227 ? 18.176 -1.106 -8.514 1.00 83.62 227 GLY A N 1
ATOM 1706 C CA . GLY A 1 227 ? 17.255 -0.602 -7.497 1.00 83.62 227 GLY A CA 1
ATOM 1707 C C . GLY A 1 227 ? 17.611 -1.047 -6.077 1.00 83.62 227 GLY A C 1
ATOM 1708 O O . GLY A 1 227 ? 17.265 -0.353 -5.121 1.00 83.62 227 GLY A O 1
ATOM 1709 N N . LEU A 1 228 ? 18.312 -2.177 -5.937 1.00 86.25 228 LEU A N 1
ATOM 1710 C CA . LEU A 1 228 ? 18.625 -2.794 -4.648 1.00 86.25 228 LEU A CA 1
ATOM 1711 C C . LEU A 1 228 ? 19.481 -1.914 -3.727 1.00 86.25 228 LEU A C 1
ATOM 1713 O O . LEU A 1 228 ? 19.020 -1.650 -2.615 1.00 86.25 228 LEU A O 1
ATOM 1717 N N . PRO A 1 229 ? 20.652 -1.392 -4.155 1.00 88.44 229 PRO A N 1
ATOM 1718 C CA . PRO A 1 229 ? 21.457 -0.523 -3.301 1.00 88.44 229 PRO A CA 1
ATOM 1719 C C . PRO A 1 229 ? 20.686 0.711 -2.837 1.00 88.44 229 PRO A C 1
ATOM 1721 O O . PRO A 1 229 ? 20.747 1.066 -1.669 1.00 88.44 229 PRO A O 1
ATOM 1724 N N . PHE A 1 230 ? 19.906 1.327 -3.730 1.00 89.25 230 PHE A N 1
ATOM 1725 C CA . PHE A 1 230 ? 19.109 2.505 -3.394 1.00 89.25 230 PHE A CA 1
ATOM 1726 C C . PHE A 1 230 ? 18.040 2.200 -2.340 1.00 89.25 230 PHE A C 1
ATOM 1728 O O . PHE A 1 230 ? 17.887 2.948 -1.378 1.00 89.25 230 PHE A O 1
ATOM 1735 N N . ALA A 1 231 ? 17.296 1.105 -2.501 1.00 90.88 231 ALA A N 1
ATOM 1736 C CA . ALA A 1 231 ? 16.270 0.733 -1.536 1.00 90.88 231 ALA A CA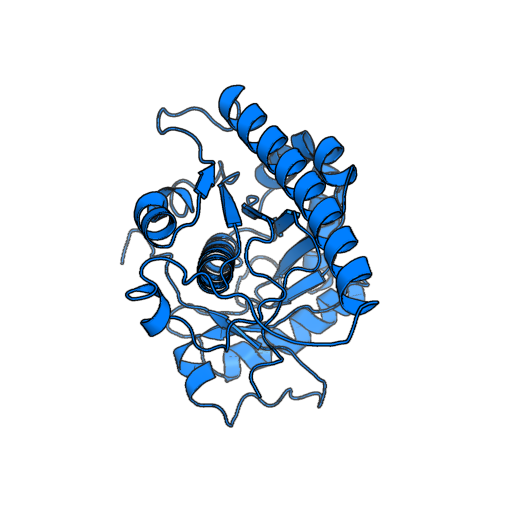 1
ATOM 1737 C C . ALA A 1 231 ? 16.865 0.347 -0.176 1.00 90.88 231 ALA A C 1
ATOM 1739 O O . ALA A 1 231 ? 16.281 0.688 0.851 1.00 90.88 231 ALA A O 1
ATOM 1740 N N . GLN A 1 232 ? 18.029 -0.312 -0.172 1.00 90.94 232 GLN A N 1
ATOM 1741 C CA . GLN A 1 232 ? 18.761 -0.613 1.054 1.00 90.94 232 GLN A CA 1
ATOM 1742 C C . GLN A 1 232 ? 19.235 0.670 1.745 1.00 90.94 232 GLN A C 1
ATOM 1744 O O . GLN A 1 232 ? 19.036 0.828 2.941 1.00 90.94 232 GLN A O 1
ATOM 1749 N N . GLU A 1 233 ? 19.764 1.632 0.993 1.00 93.00 233 GLU A N 1
ATOM 1750 C CA . GLU A 1 233 ? 20.208 2.915 1.541 1.00 93.00 233 GLU A CA 1
ATOM 1751 C C . GLU A 1 233 ? 19.036 3.720 2.136 1.00 93.00 233 GLU A C 1
ATOM 1753 O O . GLU A 1 233 ? 19.161 4.316 3.204 1.00 93.00 233 GLU A O 1
ATOM 1758 N N . VAL A 1 234 ? 17.853 3.687 1.505 1.00 93.06 234 VAL A N 1
ATOM 1759 C CA . VAL A 1 234 ? 16.623 4.269 2.077 1.00 93.06 234 VAL A CA 1
ATOM 1760 C C . VAL A 1 234 ? 16.198 3.540 3.356 1.00 93.06 234 VAL A C 1
ATOM 1762 O O . VAL A 1 234 ? 15.795 4.192 4.322 1.00 93.06 234 VAL A O 1
ATOM 1765 N N . ALA A 1 235 ? 16.268 2.208 3.379 1.00 93.25 235 ALA A N 1
ATOM 1766 C CA . ALA A 1 235 ? 15.959 1.393 4.554 1.00 93.25 235 ALA A CA 1
ATOM 1767 C C . ALA A 1 235 ? 16.886 1.748 5.730 1.00 93.25 235 ALA A C 1
ATOM 1769 O O . ALA A 1 235 ? 16.408 2.113 6.807 1.00 93.25 235 ALA A O 1
ATOM 1770 N N . ASP A 1 236 ? 18.194 1.793 5.483 1.00 94.12 236 ASP A N 1
ATOM 1771 C CA . ASP A 1 236 ? 19.211 2.138 6.475 1.00 94.12 236 ASP A CA 1
ATOM 1772 C C . ASP A 1 236 ? 19.023 3.574 6.997 1.00 94.12 236 ASP A C 1
ATOM 1774 O O . ASP A 1 236 ? 18.952 3.797 8.208 1.00 94.12 236 ASP A O 1
ATOM 1778 N N . ASN A 1 237 ? 18.845 4.550 6.098 1.00 95.62 237 ASN A N 1
ATOM 1779 C CA . ASN A 1 237 ? 18.676 5.964 6.457 1.00 95.62 237 ASN A CA 1
ATOM 1780 C C . ASN A 1 237 ? 17.343 6.258 7.170 1.00 95.62 237 ASN A C 1
ATOM 1782 O O . ASN A 1 237 ? 17.244 7.216 7.942 1.00 95.62 237 ASN A O 1
ATOM 1786 N N . SER A 1 238 ? 16.301 5.459 6.925 1.00 93.62 238 SER A N 1
ATOM 1787 C CA . SER A 1 238 ? 15.012 5.582 7.621 1.00 93.62 238 SER A CA 1
ATOM 1788 C C . SER A 1 238 ? 14.950 4.796 8.934 1.00 93.62 238 SER A C 1
ATOM 1790 O O . SER A 1 238 ? 14.081 5.091 9.764 1.00 93.62 238 SER A O 1
ATOM 1792 N N . GLY A 1 239 ? 15.868 3.846 9.142 1.00 93.75 239 GLY A N 1
ATOM 1793 C CA . GLY A 1 239 ? 15.846 2.900 10.257 1.00 93.75 239 GLY A CA 1
ATOM 1794 C C . GLY A 1 239 ? 14.745 1.842 10.132 1.00 93.75 239 GLY A C 1
ATOM 1795 O O . GLY A 1 239 ? 14.272 1.338 11.150 1.00 93.75 239 GLY A O 1
ATOM 1796 N N . LEU A 1 240 ? 14.298 1.545 8.908 1.00 93.75 240 LEU A N 1
ATOM 1797 C CA . LEU A 1 240 ? 13.223 0.596 8.612 1.00 93.75 240 LEU A CA 1
ATOM 1798 C C . LEU A 1 240 ? 13.772 -0.632 7.876 1.00 93.75 240 LEU A C 1
ATOM 1800 O O . LEU A 1 240 ? 14.716 -0.502 7.104 1.00 93.75 240 LEU A O 1
ATOM 1804 N N . PRO A 1 241 ? 13.181 -1.824 8.051 1.00 91.88 241 PRO A N 1
ATOM 1805 C CA . PRO A 1 241 ? 13.568 -2.996 7.276 1.00 91.88 241 PRO A CA 1
ATOM 1806 C C . PRO A 1 241 ? 13.141 -2.871 5.807 1.00 91.88 241 PRO A C 1
ATOM 1808 O O . PRO A 1 241 ? 12.092 -2.303 5.491 1.00 91.88 241 PRO A O 1
ATOM 1811 N N . LEU A 1 242 ? 13.916 -3.476 4.905 1.00 90.12 242 LEU A N 1
ATOM 1812 C CA . LEU A 1 242 ? 13.496 -3.727 3.526 1.00 90.12 242 LEU A CA 1
ATOM 1813 C C . LEU A 1 242 ? 12.632 -4.998 3.496 1.00 90.12 242 LEU A C 1
ATOM 1815 O O . LEU A 1 242 ? 13.148 -6.094 3.689 1.00 90.12 242 LEU A O 1
ATOM 1819 N N . ALA A 1 243 ? 11.322 -4.858 3.273 1.00 90.00 243 ALA A N 1
ATOM 1820 C CA . ALA A 1 243 ? 10.384 -5.983 3.308 1.00 90.00 243 ALA A CA 1
ATOM 1821 C C . ALA A 1 243 ? 10.590 -6.946 2.135 1.00 90.00 243 ALA A C 1
ATOM 1823 O O . ALA A 1 243 ? 10.719 -8.151 2.332 1.00 90.00 243 ALA A O 1
ATOM 1824 N N . PHE A 1 244 ? 10.591 -6.416 0.910 1.00 89.44 244 PHE A N 1
ATOM 1825 C CA . PHE A 1 244 ? 10.808 -7.191 -0.308 1.00 89.44 244 PHE A CA 1
ATOM 1826 C C . PHE A 1 244 ? 11.135 -6.293 -1.502 1.00 89.44 244 PHE A C 1
ATOM 1828 O O . PHE A 1 244 ? 10.871 -5.084 -1.507 1.00 89.44 244 PHE A O 1
ATOM 1835 N N . THR A 1 245 ? 11.669 -6.925 -2.545 1.00 89.38 245 THR A N 1
ATOM 1836 C CA . THR A 1 245 ? 11.823 -6.348 -3.879 1.00 89.38 245 THR A CA 1
ATOM 1837 C C . THR A 1 245 ? 10.818 -6.973 -4.831 1.00 89.38 245 THR A C 1
ATOM 1839 O O . THR A 1 245 ? 10.764 -8.193 -4.979 1.00 89.38 245 THR A O 1
ATOM 1842 N N . THR A 1 246 ? 10.018 -6.147 -5.499 1.00 89.06 246 THR A N 1
ATOM 1843 C CA . THR A 1 246 ? 9.085 -6.636 -6.512 1.00 89.06 246 THR A CA 1
ATOM 1844 C C . THR A 1 246 ? 9.832 -7.062 -7.767 1.00 89.06 246 THR A C 1
ATOM 1846 O O . THR A 1 246 ? 10.734 -6.352 -8.214 1.00 89.06 246 THR A O 1
ATOM 1849 N N . VAL A 1 247 ? 9.406 -8.149 -8.397 1.00 86.00 247 VAL A N 1
ATOM 1850 C CA . VAL A 1 247 ? 9.985 -8.619 -9.660 1.00 86.00 247 VAL A CA 1
ATOM 1851 C C . VAL A 1 247 ? 8.882 -9.020 -10.635 1.00 86.00 247 VAL A C 1
ATOM 1853 O O . VAL A 1 247 ? 7.907 -9.638 -10.213 1.00 86.00 247 VAL A O 1
ATOM 1856 N N . PRO A 1 248 ? 8.977 -8.701 -11.937 1.00 84.38 248 PRO A N 1
ATOM 1857 C CA . PRO A 1 248 ? 8.022 -9.195 -12.919 1.00 84.38 248 PRO A CA 1
ATOM 1858 C C . PRO A 1 248 ? 7.900 -10.719 -12.850 1.00 84.38 248 PRO A C 1
ATOM 1860 O O . PRO A 1 248 ? 8.910 -11.426 -12.841 1.00 84.38 248 PRO A O 1
ATOM 1863 N N . ARG A 1 249 ? 6.666 -11.235 -12.858 1.00 77.75 249 ARG A N 1
ATOM 1864 C CA . ARG A 1 249 ? 6.396 -12.680 -12.752 1.00 77.75 249 ARG A CA 1
ATOM 1865 C C . ARG A 1 249 ? 7.193 -13.518 -13.760 1.00 77.75 249 ARG A C 1
ATOM 1867 O O . ARG A 1 249 ? 7.772 -14.535 -13.398 1.00 77.75 249 ARG A O 1
ATOM 1874 N N . ALA A 1 250 ? 7.320 -13.023 -14.992 1.00 76.62 250 ALA A N 1
ATOM 1875 C CA . ALA A 1 250 ? 8.085 -13.674 -16.054 1.00 76.62 250 ALA A CA 1
ATOM 1876 C C . ALA A 1 250 ? 9.582 -13.866 -15.730 1.00 76.62 250 ALA A C 1
ATOM 1878 O O . ALA A 1 250 ? 10.199 -14.792 -16.252 1.00 76.62 250 ALA A O 1
ATOM 1879 N N . LEU A 1 251 ? 10.176 -13.007 -14.892 1.00 73.31 251 LEU A N 1
ATOM 1880 C CA . LEU A 1 251 ? 11.561 -13.152 -14.429 1.00 73.31 251 LEU A CA 1
ATOM 1881 C C . LEU A 1 251 ? 11.652 -14.084 -13.219 1.00 73.31 251 LEU A C 1
ATOM 1883 O O . LEU A 1 251 ? 12.578 -14.888 -13.138 1.00 73.31 251 LEU A O 1
ATOM 1887 N N . PHE A 1 252 ? 10.666 -14.033 -12.320 1.00 71.75 252 PHE A N 1
ATOM 1888 C CA . PHE A 1 252 ? 10.609 -14.905 -11.147 1.00 71.75 252 PHE A CA 1
ATOM 1889 C C . PHE A 1 252 ? 10.556 -16.393 -11.529 1.00 71.75 252 PHE A C 1
ATOM 1891 O O . PHE A 1 252 ? 11.277 -17.208 -10.955 1.00 71.75 252 PHE A O 1
ATOM 1898 N N . ASP A 1 253 ? 9.784 -16.745 -12.560 1.00 63.50 253 ASP A N 1
ATOM 1899 C CA . ASP A 1 253 ? 9.625 -18.134 -13.015 1.00 63.50 253 ASP A CA 1
ATOM 1900 C C . ASP A 1 253 ? 10.906 -18.728 -13.642 1.00 63.50 253 ASP A C 1
ATOM 1902 O O . ASP A 1 253 ? 11.052 -19.948 -13.728 1.00 63.50 253 ASP A O 1
ATOM 1906 N N . ARG A 1 254 ? 11.877 -17.886 -14.032 1.00 56.41 254 ARG A N 1
ATOM 1907 C CA . ARG A 1 254 ? 13.179 -18.307 -14.595 1.00 56.41 254 ARG A CA 1
ATOM 1908 C C . ARG A 1 254 ? 14.230 -18.657 -13.523 1.00 56.41 254 ARG A C 1
ATOM 1910 O O . ARG A 1 254 ? 15.343 -19.042 -13.869 1.00 56.41 254 ARG A O 1
ATOM 1917 N N . LYS A 1 255 ? 13.861 -18.549 -12.238 1.00 52.66 255 LYS A N 1
ATOM 1918 C CA . LYS A 1 255 ? 14.391 -19.186 -11.009 1.00 52.66 255 LYS A CA 1
ATOM 1919 C C . LYS A 1 255 ? 15.901 -19.404 -10.760 1.00 52.66 255 LYS A C 1
ATOM 1921 O O . LYS A 1 255 ? 16.203 -20.093 -9.792 1.00 52.66 255 LYS A O 1
ATOM 1926 N N . SER A 1 256 ? 16.861 -18.827 -11.494 1.00 43.94 256 SER A N 1
ATOM 1927 C CA . SER A 1 256 ? 18.289 -19.118 -11.213 1.00 43.94 256 SER A CA 1
ATOM 1928 C C . SER A 1 256 ? 19.281 -17.947 -11.178 1.00 43.94 256 SER A C 1
ATOM 1930 O O . SER A 1 256 ? 20.461 -18.207 -10.948 1.00 43.94 256 SER A O 1
ATOM 1932 N N . THR A 1 257 ? 18.863 -16.692 -11.370 1.00 45.00 257 THR A N 1
ATOM 1933 C CA . THR A 1 257 ? 19.807 -15.562 -11.563 1.00 45.00 257 THR A CA 1
ATOM 1934 C C . THR A 1 257 ? 19.572 -14.328 -10.699 1.00 45.00 257 THR A C 1
ATOM 1936 O O . THR A 1 257 ? 20.440 -13.461 -10.659 1.00 45.00 257 THR A O 1
ATOM 1939 N N . LEU A 1 258 ? 18.472 -14.248 -9.944 1.00 50.44 258 LEU A N 1
ATOM 1940 C CA . LEU A 1 258 ? 18.279 -13.172 -8.968 1.00 50.44 258 LEU A CA 1
ATOM 1941 C C . LEU A 1 258 ? 19.088 -13.486 -7.703 1.00 50.44 258 LEU A C 1
ATOM 1943 O O . LEU A 1 258 ? 18.560 -13.946 -6.694 1.00 50.44 258 LEU A O 1
ATOM 1947 N N . ILE A 1 259 ? 20.402 -13.318 -7.813 1.00 51.34 259 ILE A N 1
ATOM 1948 C CA . ILE A 1 259 ? 21.340 -13.369 -6.697 1.00 51.34 259 ILE A CA 1
ATOM 1949 C C . ILE A 1 259 ? 21.380 -11.959 -6.118 1.00 51.34 259 ILE A C 1
ATOM 1951 O O . ILE A 1 259 ? 21.657 -11.009 -6.851 1.00 51.34 259 ILE A O 1
ATOM 1955 N N . ASP A 1 260 ? 21.088 -11.826 -4.824 1.00 50.62 260 ASP A N 1
ATOM 1956 C CA . ASP A 1 260 ? 21.384 -10.601 -4.087 1.00 50.62 260 ASP A CA 1
ATOM 1957 C C . ASP A 1 260 ? 22.890 -10.312 -4.243 1.00 50.62 260 ASP A C 1
ATOM 1959 O O . ASP A 1 260 ? 23.705 -11.127 -3.794 1.00 50.62 260 ASP A O 1
ATOM 1963 N N . PRO A 1 261 ? 23.297 -9.197 -4.880 1.00 45.25 261 PRO A N 1
ATOM 1964 C CA . PRO A 1 261 ? 24.710 -8.859 -5.014 1.00 45.25 261 PRO A CA 1
ATOM 1965 C C . PRO A 1 261 ? 25.426 -8.695 -3.660 1.00 45.25 261 PRO A C 1
ATOM 1967 O O . PRO A 1 261 ? 26.655 -8.670 -3.642 1.00 45.25 261 PRO A O 1
ATOM 1970 N N . ASN A 1 262 ? 24.685 -8.622 -2.547 1.00 45.03 262 ASN A N 1
ATOM 1971 C CA . ASN A 1 262 ? 25.197 -8.476 -1.188 1.00 45.03 262 ASN A CA 1
ATOM 1972 C C . ASN A 1 262 ? 25.143 -9.761 -0.330 1.00 45.03 262 ASN A C 1
ATOM 1974 O O . ASN A 1 262 ? 25.397 -9.674 0.869 1.00 45.03 262 ASN A O 1
ATOM 1978 N N . GLU A 1 263 ? 24.819 -10.937 -0.892 1.00 49.62 263 GLU A N 1
ATOM 1979 C CA . GLU A 1 263 ? 24.681 -12.214 -0.146 1.00 49.62 263 GLU A CA 1
ATOM 1980 C C . GLU A 1 263 ? 23.684 -12.167 1.043 1.00 49.62 263 GLU A C 1
ATOM 1982 O O . GLU A 1 263 ? 23.709 -13.025 1.930 1.00 49.62 263 GLU A O 1
ATOM 1987 N N . GLY A 1 264 ? 22.782 -11.182 1.077 1.00 53.00 264 GLY A N 1
ATOM 1988 C CA . GLY A 1 264 ? 21.712 -11.083 2.062 1.00 53.00 264 GLY A CA 1
ATOM 1989 C C . GLY A 1 264 ? 20.527 -11.992 1.727 1.00 53.00 264 GLY A C 1
ATOM 1990 O O . GLY A 1 264 ? 20.300 -12.392 0.583 1.00 53.00 264 GLY A O 1
ATOM 1991 N N . GLN A 1 265 ? 19.725 -12.331 2.741 1.00 56.50 265 GLN A N 1
ATOM 1992 C CA . GLN A 1 265 ? 18.420 -12.966 2.531 1.00 56.50 265 GLN A CA 1
ATOM 1993 C C . GLN A 1 265 ? 17.420 -11.917 2.037 1.00 56.50 265 GLN A C 1
ATOM 1995 O O . GLN A 1 265 ? 16.606 -11.405 2.804 1.00 56.50 265 GLN A O 1
ATOM 2000 N N . GLN A 1 266 ? 17.491 -11.563 0.757 1.00 68.25 266 GLN A N 1
ATOM 2001 C CA . GLN A 1 266 ? 16.505 -10.680 0.161 1.00 68.25 266 GLN A CA 1
ATOM 2002 C C . GLN A 1 266 ? 15.259 -11.440 -0.300 1.00 68.25 266 GLN A C 1
ATOM 2004 O O . GLN A 1 266 ? 15.332 -12.405 -1.059 1.00 68.25 266 GLN A O 1
ATOM 2009 N N . MET A 1 267 ? 14.091 -10.942 0.106 1.00 80.75 267 MET A N 1
ATOM 2010 C CA . MET A 1 267 ? 12.804 -11.465 -0.334 1.00 80.75 267 MET A CA 1
ATOM 2011 C C . MET A 1 267 ? 12.384 -10.845 -1.671 1.00 80.75 267 MET A C 1
ATOM 2013 O O . MET A 1 267 ? 12.278 -9.622 -1.795 1.00 80.75 267 MET A O 1
ATOM 2017 N N . PHE A 1 268 ? 12.104 -11.686 -2.667 1.00 84.44 268 PHE A N 1
ATOM 2018 C CA . PHE A 1 268 ? 11.543 -11.260 -3.949 1.00 84.44 268 PHE A CA 1
ATOM 2019 C C . PHE A 1 268 ? 10.040 -11.536 -3.997 1.00 84.44 268 PHE A C 1
ATOM 2021 O O . PHE A 1 268 ? 9.596 -12.646 -3.710 1.00 84.44 268 PHE A O 1
ATOM 2028 N N . TYR A 1 269 ? 9.262 -10.531 -4.391 1.00 86.38 269 TYR A N 1
ATOM 2029 C CA . TYR A 1 269 ? 7.809 -10.617 -4.504 1.00 86.38 269 TYR A CA 1
ATOM 2030 C C . TYR A 1 269 ? 7.390 -10.529 -5.981 1.00 86.38 269 TYR A C 1
ATOM 2032 O O . TYR A 1 269 ? 7.584 -9.480 -6.604 1.00 86.38 269 TYR A O 1
ATOM 2040 N N . PRO A 1 270 ? 6.857 -11.603 -6.590 1.00 86.75 270 PRO A N 1
ATOM 2041 C CA . PRO A 1 270 ? 6.467 -11.568 -7.992 1.00 86.75 270 PRO A CA 1
ATOM 2042 C C . PRO A 1 270 ? 5.254 -10.657 -8.196 1.00 86.75 270 PRO A C 1
ATOM 2044 O O . PRO A 1 270 ? 4.266 -10.749 -7.476 1.00 86.75 270 PRO A O 1
ATOM 2047 N N . VAL A 1 271 ? 5.312 -9.797 -9.210 1.00 87.31 271 VAL A N 1
ATOM 2048 C CA . VAL A 1 271 ? 4.222 -8.891 -9.583 1.00 87.31 271 VAL A CA 1
ATOM 2049 C C . VAL A 1 271 ? 3.827 -9.067 -11.042 1.00 87.31 271 VAL A C 1
ATOM 2051 O O . VAL A 1 271 ? 4.661 -9.260 -11.933 1.00 87.31 271 VAL A O 1
ATOM 2054 N N . GLN A 1 272 ? 2.529 -8.952 -11.292 1.00 86.19 272 GLN A N 1
ATOM 2055 C CA . GLN A 1 272 ? 1.943 -8.788 -12.612 1.00 86.19 272 GLN A CA 1
ATOM 2056 C C . GLN A 1 272 ? 1.524 -7.327 -12.805 1.00 86.19 272 GLN A C 1
ATOM 2058 O O . GLN A 1 272 ? 1.048 -6.666 -11.880 1.00 86.19 272 GLN A O 1
ATOM 2063 N N . VAL A 1 273 ? 1.736 -6.795 -14.009 1.00 83.81 273 VAL A N 1
ATOM 2064 C CA . VAL A 1 273 ? 1.306 -5.436 -14.355 1.00 83.81 273 VAL A CA 1
ATOM 2065 C C . VAL A 1 273 ? -0.151 -5.495 -14.806 1.00 83.81 273 VAL A C 1
ATOM 2067 O O . VAL A 1 273 ? -0.447 -5.971 -15.900 1.00 83.81 273 VAL A O 1
ATOM 2070 N N . TYR A 1 274 ? -1.056 -5.028 -13.950 1.00 80.12 274 TYR A N 1
ATOM 2071 C CA . TYR A 1 274 ? -2.481 -4.871 -14.257 1.00 80.12 274 TYR A CA 1
ATOM 2072 C C . TYR A 1 274 ? -2.785 -3.464 -14.759 1.00 80.12 274 TYR A C 1
ATOM 2074 O O . TYR A 1 274 ? -3.582 -3.282 -15.677 1.00 80.12 274 TYR A O 1
ATOM 2082 N N . VAL A 1 275 ? -2.110 -2.476 -14.168 1.00 74.06 275 VAL A N 1
ATOM 2083 C CA . VAL A 1 275 ? -2.367 -1.063 -14.418 1.00 74.06 275 VAL A CA 1
ATOM 2084 C C . VAL A 1 275 ? -1.781 -0.639 -15.765 1.00 74.06 275 VAL A C 1
ATOM 2086 O O . VAL A 1 275 ? -0.566 -0.475 -15.894 1.00 74.06 275 VAL A O 1
ATOM 2089 N N . ARG A 1 276 ? -2.650 -0.451 -16.764 1.00 66.56 276 ARG A N 1
ATOM 2090 C CA . ARG A 1 276 ? -2.283 0.043 -18.101 1.00 66.56 276 ARG A CA 1
ATOM 2091 C C . ARG A 1 276 ? -2.448 1.544 -18.202 1.00 66.56 276 ARG A C 1
ATOM 2093 O O . ARG A 1 276 ? -3.289 2.137 -17.533 1.00 66.56 276 ARG A O 1
ATOM 2100 N N . THR A 1 277 ? -1.631 2.164 -19.038 1.00 60.19 277 THR A N 1
ATOM 2101 C CA . THR A 1 277 ? -1.798 3.583 -19.345 1.00 60.19 277 THR A CA 1
ATOM 2102 C C . THR A 1 277 ? -2.971 3.820 -20.287 1.00 60.19 277 THR A C 1
ATOM 2104 O O . THR A 1 277 ? -3.222 2.975 -21.135 1.00 60.19 277 THR A O 1
ATOM 2107 N N . PRO A 1 278 ? -3.656 4.975 -20.208 1.00 47.81 278 PRO A N 1
ATOM 2108 C CA . PRO A 1 278 ? -4.755 5.316 -21.119 1.00 47.81 278 PRO A CA 1
ATOM 2109 C C . PRO A 1 278 ? -4.405 5.315 -22.618 1.00 47.81 278 PRO A C 1
ATOM 2111 O O . PRO A 1 278 ? -5.293 5.470 -23.450 1.00 47.81 278 PRO A O 1
ATOM 2114 N N . TRP A 1 279 ? -3.118 5.239 -22.961 1.00 52.47 279 TRP A N 1
ATOM 2115 C CA . TRP A 1 279 ? -2.590 5.265 -24.326 1.00 52.47 279 TRP A CA 1
ATOM 2116 C C . TRP A 1 279 ? -2.019 3.911 -24.786 1.00 52.47 279 TRP A C 1
ATOM 2118 O O . TRP A 1 279 ? -1.415 3.848 -25.856 1.00 52.47 279 TRP A O 1
ATOM 2128 N N . GLU A 1 280 ? -2.204 2.854 -23.989 1.00 46.16 280 GLU A N 1
ATOM 2129 C CA . GLU A 1 280 ? -1.998 1.439 -24.349 1.00 46.16 280 GLU A CA 1
ATOM 2130 C C . GLU A 1 280 ? -3.340 0.760 -24.646 1.00 46.16 280 GLU A C 1
ATOM 2132 O O . GLU A 1 280 ? -3.375 -0.072 -25.579 1.00 46.16 280 GLU A O 1
#

Nearest PDB structures (foldseek):
  2cnw-assembly2_E  TM=6.889E-01  e=3.198E-06  Thermus aquaticus
  6y32-assembly1_B  TM=6.601E-01  e=8.973E-05  Homo sapiens
  3dmd-assembly1_B-1  TM=6.594E-01  e=1.920E-04  Pyrococcus furiosus
  5l3s-assembly2_D  TM=6.354E-01  e=1.323E-03  Sulfolobus acidocaldarius DSM 639
  2bod-assembly1_X  TM=3.444E-01  e=2.877E-01  Thermobifida fusca

Sequence (280 aa):
MAEDAWTPSAPVLIVVGHYGVGKTNLSLNLALDGAARGMDVTLADLDVVNPYFRSSDYTTMLEEAGVRMIAPVMAGTTLDSPSLSGQVTTAIEQAQTRWSHDTSERSIESSRSDSPARTKAPLALSACAELAWWTPSSAFERCPLLIIDAGGDDVGATALGRFARSIKQGAYEMLYVVNRSRNLTQTSEETVAILREIEAKSHLCATAIVNNTHLKQDTDEHVIAQGLPFAQEVADNSGLPLAFTTVPRALFDRKSTLIDPNEGQQMFYPVQVYVRTPWE

Foldseek 3Di:
DQPFAFDFPAQEEEEEAAAPLPLLQVLVLVLLQLLLLQEQAEEEWLAQPDPWWTNVVCCVVSVVSNYHYQYDDPDPDRLPDVVSVVVVLVLLLVLQVQQVVLVVVVVVVVVDPDDDDDDDDDPDSPPSVVVDPHDNDPSRNHRRHYYYRFHHDLSSLLSLLVNLVSNVVGDYAYEYRDECPDPPDPALVSRLVSQVSSCVNNVHHHAEYEYSHAPVVPGDLVSQLVSVVRSVSNCVVNVHYHSAYEDAQVRVVVPDPNQNPVNDPHRYHYGDRPRDGPVD

Secondary structure (DSSP, 8-state):
----S---SSSEEEEE-STTSSHHHHHHHHHHHHHHTT-EEEEEE---S-SS--GGGGHHHHHHTT-EEE---SSS--S--HHHHHHHHHHHHHHHHHHHHHHHHHHHHHT---------PPS--TTGGGT--S---GGGTT-EEEEEE--SSHHHHHHHHTTHHHHTTS-EEEEEEE-TTSTT--SHHHHHHHHHHHHHHHT----EEEE----GGG--HHHHHHHHHHHHHHHHHHT--EEEEEEEHHHHTT-S----TT---PPEEEE------TT-

Solvent-accessible surface area (backbone atoms only — not comparable to full-atom values): 16080 Å² total; per-residue (Å²): 140,65,80,78,64,94,70,83,93,32,24,34,37,34,38,36,36,52,78,82,32,44,56,59,42,49,50,52,44,55,44,53,53,39,20,65,40,42,22,46,25,32,43,33,51,54,48,69,83,54,93,76,72,50,64,66,83,42,46,69,66,37,44,76,58,58,29,44,79,46,57,79,78,94,72,92,69,73,82,69,53,68,65,57,54,49,51,53,53,51,46,51,55,51,15,40,54,51,39,56,52,52,55,53,52,49,58,53,51,71,73,57,85,76,88,83,88,84,90,77,84,79,83,83,60,76,72,51,58,83,72,54,90,60,71,74,52,77,89,40,52,64,39,38,33,32,37,36,39,38,30,37,47,76,63,20,21,42,60,49,28,77,47,29,69,68,51,67,74,44,65,61,38,25,38,37,35,39,31,66,75,44,92,85,44,91,47,43,65,57,48,42,51,53,49,53,52,39,26,66,50,17,66,46,69,73,59,25,31,30,33,38,25,58,56,73,91,72,52,49,74,64,52,41,59,64,24,45,64,52,42,50,47,31,14,63,77,63,73,33,52,69,65,35,33,49,38,53,43,82,61,55,78,66,75,77,75,93,66,58,92,77,78,57,97,74,44,67,39,71,36,67,91,75,78,65,60,96,88,113

Radius of gyration: 18.79 Å; Cα contacts (8 Å, |Δi|>4): 465; chains: 1; bounding box: 46×52×47 Å